Protein AF-0000000066314667 (afdb_homodimer)

Sequence (312 aa):
MKLSSGWEQSVYVLLILARLPENRTMSSIALANRLKVSPSYLKKIIKSLVDEGLLRSTPGKNGGFSLNKELHDISFYDVFLAIEGRGRIFQSQGLLQNFIGSESGKAKRCAITSALDEIENTLVRTLSNVSLAQVADETQYNYNLGYLDEWIDEMDMKLSSGWEQSVYVLLILARLPENRTMSSIALANRLKVSPSYLKKIIKSLVDEGLLRSTPGKNGGFSLNKELHDISFYDVFLAIEGRGRIFQSQGLLQNFIGSESGKAKRCAITSALDEIENTLVRTLSNVSLAQVADETQYNYNLGYLDEWIDEMD

Radius of gyration: 24.37 Å; Cα contacts (8 Å, |Δi|>4): 418; chains: 2; bounding box: 33×72×55 Å

Nearest PDB structures (foldseek):
  6hse-assembly1_A  TM=8.940E-01  e=2.391E-10  Streptomyces venezuelae ATCC 10712
  6y45-assembly2_D  TM=8.554E-01  e=8.462E-11  Streptomyces venezuelae ATCC 10712
  6y42-assembly1_A  TM=8.879E-01  e=7.579E-10  Streptomyces venezuelae ATCC 10712
  2y75-assembly1_E  TM=7.356E-01  e=8.551E-09  Bacillus subtilis
  3lwf-assembly1_A  TM=8.040E-01  e=2.292E-07  Listeria innocua

Foldseek 3Di:
DDDDPLLVLLLVVQLLQLLDPPPAFDALVLSCVVVVHDSVVSVVSVVLCVVLQQWDWDDDPRTHIHGRDHQQQAFSLSSCCSPVNDDFPQADPPCVCVVVVDPDPDPPCDPSRVVSVVVRVVVSVVRRPGTSVVVSVVCVVVDDCPVSSVSSVVVD/DDDDPLLVLLLVVQLLQLLDPPPAFDALVLSCVVVVHDSVVSVVSVVLCVVLQQWDWDDDPRTHIHGRDHQQQAFSLSSCCSPVHDDFPQADPPCVCVVVVDPDPDPPCDPSRVVSVVVRVVVSVVRRPGTSVVVSVVCVVVDDCPVSSVSSVVVD

InterPro domains:
  IPR000944 Transcription regulator Rrf2 [PF02082] (3-137)
  IPR000944 Transcription regulator Rrf2 [PS51197] (2-137)
  IPR000944 Transcription regulator Rrf2 [PTHR33221] (1-141)
  IPR000944 Transcription regulator Rrf2 [TIGR00738] (1-136)
  IPR030489 Transcription regulator Rrf2-type, conserved site [PS01332] (49-67)
  IPR036388 Winged helix-like DNA-binding domain superfamily [G3DSA:1.10.10.10] (1-147)
  IPR036390 Winged helix DNA-binding domain superfamily [SSF46785] (2-139)

Secondary structure (DSSP, 8-state):
----HHHHHHHHHHHHHTTSPTT--B-HHHHHHHHT--HHHHHHHHHHHHHTTSEEEE-STT-EEEESS-GGG-BHHHHHHHHH-SS-SS---S-HHHHH-S--SS----HHHHHHHHHHHHHHHHHHT-BHHHHHHHHHHHS--HHHHHHHHH--/----HHHHHHHHHHHHHTTSPTT--B-HHHHHHHHT--HHHHHHHHHHHHHTTSEEEE-STT-EEEESS-GGG-BHHHHHHHHH-SS-SS---S-HHHHH-S--SS----HHHHHHHHHHHHHHHHHHT-BHHHHHHHHHHHS--HHHHHHHHHT-

Solvent-accessible surface area (backbone atoms only — not comparable to full-atom values): 17082 Å² total; per-residue (Å²): 92,57,63,58,69,57,43,59,52,48,52,51,52,53,54,55,41,66,69,47,60,91,94,48,55,46,43,60,59,60,52,18,59,54,50,69,50,59,48,74,60,46,44,53,48,50,50,32,32,35,74,65,53,49,31,37,79,41,82,67,97,86,28,24,36,28,61,56,57,57,46,74,78,36,26,47,38,57,49,40,39,43,63,58,40,84,67,68,41,44,62,70,87,72,56,59,52,39,57,34,64,49,89,62,71,82,76,61,83,41,45,65,40,52,51,27,45,51,50,39,50,50,48,48,52,52,31,52,70,37,34,44,38,59,38,50,52,45,39,56,72,75,40,76,51,60,58,36,51,51,50,58,58,59,79,98,92,58,61,57,68,58,44,59,52,49,50,52,52,51,57,55,42,65,68,47,60,89,95,49,54,45,42,61,60,60,53,17,60,53,50,70,50,57,48,72,59,44,44,54,49,50,48,33,32,35,75,66,52,49,31,38,78,42,83,66,95,86,30,25,36,27,62,57,57,58,46,76,78,36,26,49,36,57,49,41,38,42,62,58,40,85,67,66,41,44,62,70,87,72,56,60,53,38,58,34,64,50,87,60,69,84,77,62,84,41,46,65,40,53,52,27,45,50,49,40,50,51,49,50,51,54,31,52,69,38,35,45,38,59,36,50,52,46,39,58,71,74,40,78,52,60,58,36,53,51,50,58,59,60,78,99

Structure (mmCIF, N/CA/C/O backbone):
data_AF-0000000066314667-model_v1
#
loop_
_entity.id
_entity.type
_entity.pdbx_description
1 polymer 'Putative HTH-type transcriptional regulator YffB'
#
loop_
_atom_site.group_PDB
_atom_site.id
_atom_site.type_symbol
_atom_site.label_atom_id
_atom_site.label_alt_id
_atom_site.label_comp_id
_atom_site.label_asym_id
_atom_site.label_entity_id
_atom_site.label_seq_id
_atom_site.pdbx_PDB_ins_code
_atom_site.Cartn_x
_atom_site.Cartn_y
_atom_site.Cartn_z
_atom_site.occupancy
_atom_site.B_iso_or_equiv
_atom_site.auth_seq_id
_atom_site.auth_comp_id
_atom_site.auth_asym_id
_atom_site.auth_atom_id
_atom_site.pdbx_PDB_model_num
ATOM 1 N N . MET A 1 1 ? -2.678 0.277 -6.59 1 78.38 1 MET A N 1
ATOM 2 C CA . MET A 1 1 ? -2.842 0.725 -5.211 1 78.38 1 MET A CA 1
ATOM 3 C C . MET A 1 1 ? -2.117 2.045 -4.977 1 78.38 1 MET A C 1
ATOM 5 O O . MET A 1 1 ? -1.038 2.271 -5.527 1 78.38 1 MET A O 1
ATOM 9 N N . LYS A 1 2 ? -2.805 3.111 -4.391 1 84.38 2 LYS A N 1
ATOM 10 C CA . LYS A 1 2 ? -2.164 4.391 -4.102 1 84.38 2 LYS A CA 1
ATOM 11 C C . LYS A 1 2 ? -2.58 4.91 -2.729 1 84.38 2 LYS A C 1
ATOM 13 O O . LYS A 1 2 ? -3.67 4.598 -2.244 1 84.38 2 LYS A O 1
ATOM 18 N N . LEU A 1 3 ? -1.651 5.621 -2.158 1 88.38 3 LEU A N 1
ATOM 19 C CA . LEU A 1 3 ? -1.973 6.324 -0.92 1 88.38 3 LEU A CA 1
ATOM 20 C C . LEU A 1 3 ? -3.084 7.344 -1.146 1 88.38 3 LEU A C 1
ATOM 22 O O . LEU A 1 3 ? -3.072 8.07 -2.143 1 88.38 3 LEU A O 1
ATOM 26 N N . SER A 1 4 ? -3.973 7.406 -0.232 1 88.44 4 SER A N 1
ATOM 27 C CA . SER A 1 4 ? -5.098 8.32 -0.387 1 88.44 4 SER A CA 1
ATOM 28 C C . SER A 1 4 ? -4.648 9.773 -0.264 1 88.44 4 SER A C 1
ATOM 30 O O . SER A 1 4 ? -3.639 10.062 0.378 1 88.44 4 SER A O 1
ATOM 32 N N . SER A 1 5 ? -5.418 10.633 -0.817 1 90.31 5 SER A N 1
ATOM 33 C CA . SER A 1 5 ? -5.137 12.055 -0.655 1 90.31 5 SER A CA 1
ATOM 34 C C . SER A 1 5 ? -5.312 12.492 0.795 1 90.31 5 SER A C 1
ATOM 36 O O . SER A 1 5 ? -4.684 13.453 1.241 1 90.31 5 SER A O 1
ATOM 38 N N . GLY A 1 6 ? -6.164 11.711 1.457 1 95.25 6 GLY A N 1
ATOM 39 C CA . GLY A 1 6 ? -6.434 12.023 2.852 1 95.25 6 GLY A CA 1
ATOM 40 C C . GLY A 1 6 ? -5.207 11.93 3.734 1 95.25 6 GLY A C 1
ATOM 41 O O . GLY A 1 6 ? -5.086 12.656 4.723 1 95.25 6 GLY A O 1
ATOM 42 N N . TRP A 1 7 ? -4.395 11.07 3.342 1 94.75 7 TRP A N 1
ATOM 43 C CA . TRP A 1 7 ? -3.193 10.891 4.148 1 94.75 7 TRP A CA 1
ATOM 44 C C . TRP A 1 7 ? -2.332 12.148 4.129 1 94.75 7 TRP A C 1
ATOM 46 O O . TRP A 1 7 ? -1.939 12.656 5.18 1 94.75 7 TRP A O 1
ATOM 56 N N . GLU A 1 8 ? -2.025 12.672 2.951 1 94.06 8 GLU A N 1
ATOM 57 C CA . GLU A 1 8 ? -1.198 13.875 2.846 1 94.06 8 GLU A CA 1
ATOM 58 C C . GLU A 1 8 ? -1.901 15.078 3.455 1 94.06 8 GLU A C 1
ATOM 60 O O . GLU A 1 8 ? -1.27 15.898 4.129 1 94.06 8 GLU A O 1
ATOM 65 N N . GLN A 1 9 ? -3.166 15.203 3.176 1 97 9 GLN A N 1
ATOM 66 C CA . GLN A 1 9 ? -3.939 16.281 3.795 1 97 9 GLN A CA 1
ATOM 67 C C . GLN A 1 9 ? -3.807 16.234 5.312 1 97 9 GLN A C 1
ATOM 69 O O . GLN A 1 9 ? -3.623 17.281 5.949 1 97 9 GLN A O 1
ATOM 74 N N . SER A 1 10 ? -3.9 15.078 5.836 1 98.12 10 SER A N 1
ATOM 75 C CA . SER A 1 10 ? -3.795 14.898 7.281 1 98.12 10 SER A CA 1
ATOM 76 C C . SER A 1 10 ? -2.447 15.391 7.801 1 98.12 10 SER A C 1
ATOM 78 O O . SER A 1 10 ? -2.375 16.031 8.852 1 98.12 10 SER A O 1
ATOM 80 N N . VAL A 1 11 ? -1.439 15.07 7.109 1 96.94 11 VAL A N 1
ATOM 81 C CA . VAL A 1 11 ? -0.102 15.477 7.527 1 96.94 11 VAL A CA 1
ATOM 82 C C . VAL A 1 11 ? -0.024 17 7.602 1 96.94 11 VAL A C 1
ATOM 84 O O . VAL A 1 11 ? 0.433 17.562 8.602 1 96.94 11 VAL A O 1
ATOM 87 N N . TYR A 1 12 ? -0.491 17.641 6.648 1 96.5 12 TYR A N 1
ATOM 88 C CA . TYR A 1 12 ? -0.406 19.094 6.629 1 96.5 12 TYR A CA 1
ATOM 89 C C . TYR A 1 12 ? -1.334 19.703 7.668 1 96.5 12 TYR A C 1
ATOM 91 O O . TYR A 1 12 ? -1.016 20.734 8.258 1 96.5 12 TYR A O 1
ATOM 99 N N . VAL A 1 13 ? -2.486 19.156 7.863 1 97.88 13 VAL A N 1
ATOM 100 C CA . VAL A 1 13 ? -3.375 19.609 8.93 1 97.88 13 VAL A CA 1
ATOM 101 C C . VAL A 1 13 ? -2.643 19.547 10.273 1 97.88 13 VAL A C 1
ATOM 103 O O . VAL A 1 13 ? -2.654 20.531 11.031 1 97.88 13 VAL A O 1
ATOM 106 N N . LEU A 1 14 ? -1.988 18.453 10.523 1 98.31 14 LEU A N 1
ATOM 107 C CA . LEU A 1 14 ? -1.272 18.281 11.781 1 98.31 14 LEU A CA 1
ATOM 108 C C . LEU A 1 14 ? -0.129 19.281 11.906 1 98.31 14 LEU A C 1
ATOM 110 O O . LEU A 1 14 ? 0.109 19.828 12.984 1 98.31 14 LEU A O 1
ATOM 114 N N . LEU A 1 15 ? 0.544 19.516 10.828 1 96.81 15 LEU A N 1
ATOM 115 C CA . LEU A 1 15 ? 1.652 20.469 10.844 1 96.81 15 LEU A CA 1
ATOM 116 C C . LEU A 1 15 ? 1.153 21.875 11.102 1 96.81 15 LEU A C 1
ATOM 118 O O . LEU A 1 15 ? 1.795 22.641 11.82 1 96.81 15 LEU A O 1
ATOM 122 N N . ILE A 1 16 ? 0.048 22.25 10.492 1 96.75 16 ILE A N 1
ATOM 123 C CA . ILE A 1 16 ? -0.533 23.562 10.711 1 96.75 16 ILE A CA 1
ATOM 124 C C . ILE A 1 16 ? -0.935 23.719 12.18 1 96.75 16 ILE A C 1
ATOM 126 O O . ILE A 1 16 ? -0.578 24.703 12.828 1 96.75 16 ILE A O 1
ATOM 130 N N . LEU A 1 17 ? -1.612 22.781 12.688 1 97.38 17 LEU A N 1
ATOM 131 C CA . LEU A 1 17 ? -2.141 22.859 14.039 1 97.38 17 LEU A CA 1
ATOM 132 C C . LEU A 1 17 ? -1.01 22.875 15.062 1 97.38 17 LEU A C 1
ATOM 134 O O . LEU A 1 17 ? -1.163 23.422 16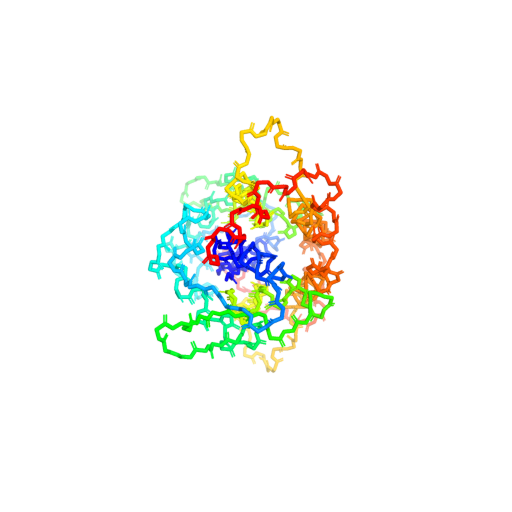.156 1 97.38 17 LEU A O 1
ATOM 138 N N . ALA A 1 18 ? 0.081 22.25 14.734 1 96.62 18 ALA A N 1
ATOM 139 C CA . ALA A 1 18 ? 1.236 22.234 15.625 1 96.62 18 ALA A CA 1
ATOM 140 C C . ALA A 1 18 ? 1.802 23.641 15.812 1 96.62 18 ALA A C 1
ATOM 142 O O . ALA A 1 18 ? 2.551 23.891 16.75 1 96.62 18 ALA A O 1
ATOM 143 N N . ARG A 1 19 ? 1.507 24.531 14.938 1 94.81 19 ARG A N 1
ATOM 144 C CA . ARG A 1 19 ? 2.055 25.891 14.977 1 94.81 19 ARG A CA 1
ATOM 145 C C . ARG A 1 19 ? 1.15 26.812 15.773 1 94.81 19 ARG A C 1
ATOM 147 O O . ARG A 1 19 ? 1.505 27.969 16.016 1 94.81 19 ARG A O 1
ATOM 154 N N . LEU A 1 20 ? 0.03 26.328 16.141 1 93.88 20 LEU A N 1
ATOM 155 C CA . LEU A 1 20 ? -0.899 27.125 16.922 1 93.88 20 LEU A CA 1
ATOM 156 C C . LEU A 1 20 ? -0.381 27.328 18.344 1 93.88 20 LEU A C 1
ATOM 158 O O . LEU A 1 20 ? 0.201 26.422 18.938 1 93.88 20 LEU A O 1
ATOM 162 N N . PRO A 1 21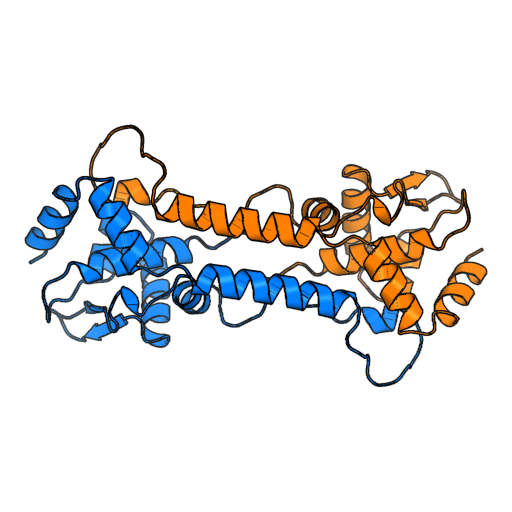 ? -0.634 28.547 18.844 1 88.44 21 PRO A N 1
ATOM 163 C CA . PRO A 1 21 ? -0.387 28.703 20.281 1 88.44 21 PRO A CA 1
ATOM 164 C C . PRO A 1 21 ? -1.206 27.75 21.141 1 88.44 21 PRO A C 1
ATOM 166 O O . PRO A 1 21 ? -2.215 27.203 20.672 1 88.44 21 PRO A O 1
ATOM 169 N N . GLU A 1 22 ? -0.704 27.594 22.359 1 85 22 GLU A N 1
ATOM 170 C CA . GLU A 1 22 ? -1.395 26.688 23.281 1 85 22 GLU A CA 1
ATOM 171 C C . GLU A 1 22 ? -2.855 27.109 23.453 1 85 22 GLU A C 1
ATOM 173 O O . GLU A 1 22 ? -3.172 28.297 23.5 1 85 22 GLU A O 1
ATOM 178 N N . ASN A 1 23 ? -3.883 26.297 23.438 1 83.88 23 ASN A N 1
ATOM 179 C CA . ASN A 1 23 ? -5.301 26.484 23.719 1 83.88 23 ASN A CA 1
ATOM 180 C C . ASN A 1 23 ? -6.039 27.078 22.531 1 83.88 23 ASN A C 1
ATOM 182 O O . ASN A 1 23 ? -7.176 27.531 22.656 1 83.88 23 ASN A O 1
ATOM 186 N N . ARG A 1 24 ? -5.316 27.297 21.438 1 91.69 24 ARG A N 1
ATOM 187 C CA . ARG A 1 24 ? -5.992 27.766 20.234 1 91.69 24 ARG A CA 1
ATOM 188 C C . ARG A 1 24 ? -6.418 26.578 19.359 1 91.69 24 ARG A C 1
ATOM 190 O O . ARG A 1 24 ? -5.777 25.531 19.375 1 91.69 24 ARG A O 1
ATOM 197 N N . THR A 1 25 ? -7.52 26.828 18.75 1 95.81 25 THR A N 1
ATOM 198 C CA . THR A 1 25 ? -8.07 25.812 17.844 1 95.81 25 THR A CA 1
ATOM 199 C C . THR A 1 25 ? -8.32 26.406 16.469 1 95.81 25 THR A C 1
ATOM 201 O O . THR A 1 25 ? -8.258 27.625 16.281 1 95.81 25 THR A O 1
ATOM 204 N N . MET A 1 26 ? -8.484 25.562 15.508 1 96.19 26 MET A N 1
ATOM 205 C CA . MET A 1 26 ? -8.828 25.969 14.148 1 96.19 26 MET A CA 1
ATOM 206 C C . MET A 1 26 ? -9.984 25.125 13.609 1 96.19 26 MET A C 1
ATOM 208 O O . MET A 1 26 ? -10.047 23.922 13.852 1 96.19 26 MET A O 1
ATOM 212 N N . SER A 1 27 ? -10.82 25.812 12.867 1 95.81 27 SER A N 1
ATOM 213 C CA . SER A 1 27 ? -11.961 25.094 12.289 1 95.81 27 SER A CA 1
ATOM 214 C C . SER A 1 27 ? -11.539 24.266 11.086 1 95.81 27 SER A C 1
ATOM 216 O O . SER A 1 27 ? -10.547 24.594 10.414 1 95.81 27 SER A O 1
ATOM 218 N N . SER A 1 28 ? -12.359 23.188 10.805 1 96.19 28 SER A N 1
ATOM 219 C CA . SER A 1 28 ? -12.086 22.359 9.633 1 96.19 28 SER A CA 1
ATOM 220 C C . SER A 1 28 ? -12.25 23.172 8.344 1 96.19 28 SER A C 1
ATOM 222 O O . SER A 1 28 ? -11.547 22.922 7.359 1 96.19 28 SER A O 1
ATOM 224 N N . ILE A 1 29 ? -13.109 24.156 8.352 1 95.88 29 ILE A N 1
ATOM 225 C CA . ILE A 1 29 ? -13.359 24.984 7.176 1 95.88 29 ILE A CA 1
ATOM 226 C C . ILE A 1 29 ? -12.133 25.844 6.871 1 95.88 29 ILE A C 1
ATOM 228 O O . ILE A 1 29 ? -11.727 25.969 5.711 1 95.88 29 ILE A O 1
ATOM 232 N N . ALA A 1 30 ? -11.547 26.5 7.895 1 96.12 30 ALA A N 1
ATOM 233 C CA . ALA A 1 30 ? -10.336 27.297 7.699 1 96.12 30 ALA A CA 1
ATOM 234 C C . ALA A 1 30 ? -9.211 26.438 7.125 1 96.12 30 ALA A C 1
ATOM 236 O O . ALA A 1 30 ? -8.508 26.875 6.207 1 96.12 30 ALA A O 1
ATOM 237 N N . LEU A 1 31 ? -9.031 25.266 7.652 1 97.31 31 LEU A N 1
ATOM 238 C CA . LEU A 1 31 ? -7.988 24.344 7.195 1 97.31 31 LEU A CA 1
ATOM 239 C C . LEU A 1 31 ? -8.227 23.938 5.75 1 97.31 31 LEU A C 1
ATOM 241 O O . LEU A 1 31 ? -7.289 23.906 4.945 1 97.31 31 LEU A O 1
ATOM 245 N N . ALA A 1 32 ? -9.484 23.609 5.41 1 97.5 32 ALA A N 1
ATOM 246 C CA . ALA A 1 32 ? -9.82 23.203 4.047 1 97.5 32 ALA A CA 1
ATOM 247 C C . ALA A 1 32 ? -9.539 24.344 3.061 1 97.5 32 ALA A C 1
ATOM 249 O O . ALA A 1 32 ? -9.016 24.094 1.968 1 97.5 32 ALA A O 1
ATOM 250 N N . ASN A 1 33 ? -9.875 25.516 3.471 1 96.06 33 ASN A N 1
ATOM 251 C CA . ASN A 1 33 ? -9.633 26.688 2.625 1 96.06 33 ASN A CA 1
ATOM 252 C C . ASN A 1 33 ? -8.141 26.922 2.4 1 96.06 33 ASN A C 1
ATOM 254 O O . ASN A 1 33 ? -7.715 27.203 1.279 1 96.06 33 ASN A O 1
ATOM 258 N N . ARG A 1 34 ? -7.375 26.828 3.459 1 94.38 34 ARG A N 1
ATOM 259 C CA . ARG A 1 34 ? -5.934 27.016 3.369 1 94.38 34 ARG A CA 1
ATOM 260 C C . ARG A 1 34 ? -5.305 26 2.42 1 94.38 34 ARG A C 1
ATOM 262 O O . ARG A 1 34 ? -4.457 26.344 1.596 1 94.38 34 ARG A O 1
ATOM 269 N N . LEU A 1 35 ? -5.711 24.766 2.502 1 95.69 35 LEU A N 1
ATOM 270 C CA . LEU A 1 35 ? -5.102 23.672 1.741 1 95.69 35 LEU A CA 1
ATOM 271 C C . LEU A 1 35 ? -5.781 23.516 0.387 1 95.69 35 LEU A C 1
ATOM 273 O O . LEU A 1 35 ? -5.344 22.719 -0.443 1 95.69 35 LEU A O 1
ATOM 277 N N . LYS A 1 36 ? -6.852 24.266 0.158 1 96.12 36 LYS A N 1
ATOM 278 C CA . LYS A 1 36 ? -7.602 24.234 -1.094 1 96.12 36 LYS A CA 1
ATOM 279 C C . LYS A 1 36 ? -8.078 22.812 -1.399 1 96.12 36 LYS A C 1
ATOM 281 O O . LYS A 1 36 ? -7.859 22.297 -2.502 1 96.12 36 LYS A O 1
ATOM 286 N N . VAL A 1 37 ? -8.656 22.219 -0.414 1 97 37 VAL A N 1
ATOM 287 C CA . VAL A 1 37 ? -9.203 20.875 -0.558 1 97 37 VAL A CA 1
ATOM 288 C C . VAL A 1 37 ? -10.695 20.875 -0.227 1 97 37 VAL A C 1
ATOM 290 O O . VAL A 1 37 ? -11.234 21.891 0.219 1 97 37 VAL A O 1
ATOM 293 N N . SER A 1 38 ? -11.398 19.812 -0.449 1 97.69 38 SER A N 1
ATOM 294 C CA . SER A 1 38 ? -12.836 19.703 -0.201 1 97.69 38 SER A CA 1
ATOM 295 C C . SER A 1 38 ? -13.148 19.781 1.29 1 97.69 38 SER A C 1
ATOM 297 O O . SER A 1 38 ? -12.664 18.969 2.078 1 97.69 38 SER A O 1
ATOM 299 N N . PRO A 1 39 ? -13.992 20.766 1.675 1 97.94 39 PRO A N 1
ATOM 300 C CA . PRO A 1 39 ? -14.336 20.891 3.094 1 97.94 39 PRO A CA 1
ATOM 301 C C . PRO A 1 39 ? -15.023 19.625 3.637 1 97.94 39 PRO A C 1
ATOM 303 O O . PRO A 1 39 ? -14.734 19.203 4.758 1 97.94 39 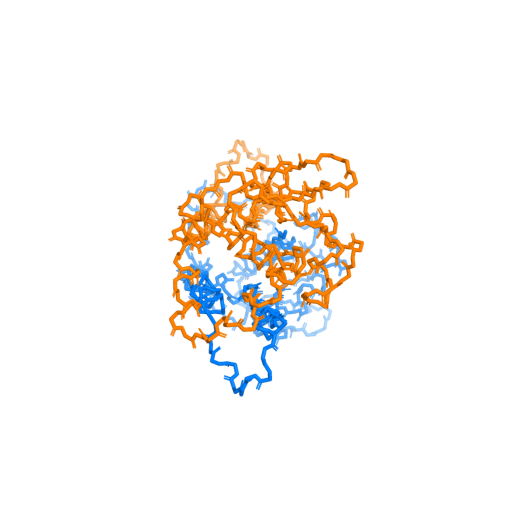PRO A O 1
ATOM 306 N N . SER A 1 40 ? -15.898 19.047 2.859 1 98.12 40 SER A N 1
ATOM 307 C CA . SER A 1 40 ? -16.609 17.844 3.301 1 98.12 40 SER A CA 1
ATOM 308 C C . SER A 1 40 ? -15.656 16.672 3.49 1 98.12 40 SER A C 1
ATOM 310 O O . SER A 1 40 ? -15.781 15.914 4.453 1 98.12 40 SER A O 1
ATOM 312 N N . TYR A 1 41 ? -14.703 16.531 2.627 1 97.44 41 TYR A N 1
ATOM 313 C CA . TYR A 1 41 ? -13.75 15.43 2.744 1 97.44 41 TYR A CA 1
ATOM 314 C C . TYR A 1 41 ? -12.789 15.664 3.91 1 97.44 41 TYR A C 1
ATOM 316 O O . TYR A 1 41 ? -12.469 14.734 4.652 1 97.44 41 TYR A O 1
ATOM 324 N N . LEU A 1 42 ? -12.352 16.906 4.07 1 98.06 42 LEU A N 1
ATOM 325 C CA . LEU A 1 42 ? -11.422 17.188 5.156 1 98.06 42 LEU A CA 1
ATOM 326 C C . LEU A 1 42 ? -12.086 16.969 6.512 1 98.06 42 LEU A C 1
ATOM 328 O O . LEU A 1 42 ? -11.438 16.547 7.465 1 98.06 42 LEU A O 1
ATOM 332 N N . LYS A 1 43 ? -13.32 17.297 6.539 1 97.56 43 LYS A N 1
ATOM 333 C CA . LYS A 1 43 ? -14.047 17.047 7.785 1 97.56 43 LYS A CA 1
ATOM 334 C C . LYS A 1 43 ? -14 15.578 8.172 1 97.56 43 LYS A C 1
ATOM 336 O O . LYS A 1 43 ? -13.852 15.242 9.344 1 97.56 43 LYS A O 1
ATOM 341 N N . LYS A 1 44 ? -14.148 14.719 7.246 1 97.81 44 LYS A N 1
ATOM 342 C CA . LYS A 1 44 ? -14.055 13.281 7.492 1 97.81 44 LYS A CA 1
ATOM 343 C C . LYS A 1 44 ? -12.656 12.898 7.961 1 97.81 44 LYS A C 1
ATOM 345 O O . LYS A 1 44 ? -12.5 12.07 8.859 1 97.81 44 LYS A O 1
ATOM 350 N N . ILE A 1 45 ? -11.703 13.453 7.312 1 98.12 45 ILE A N 1
ATOM 351 C CA . ILE A 1 45 ? -10.312 13.211 7.668 1 98.12 45 ILE A CA 1
ATOM 352 C C . ILE A 1 45 ? -10.07 13.641 9.117 1 98.12 45 ILE A C 1
ATOM 354 O O . ILE A 1 45 ? -9.477 12.891 9.898 1 98.12 45 ILE A O 1
ATOM 358 N N . ILE A 1 46 ? -10.531 14.836 9.422 1 98.31 46 ILE A N 1
ATOM 359 C CA . ILE A 1 46 ? -10.344 15.383 10.758 1 98.31 46 ILE A CA 1
ATOM 360 C C . ILE A 1 46 ? -11.039 14.492 11.789 1 98.31 46 ILE A C 1
ATOM 362 O O . ILE A 1 46 ? -10.484 14.219 12.859 1 98.31 46 ILE A O 1
ATOM 366 N N . LYS A 1 47 ? -12.211 14.07 11.484 1 98.06 47 LYS A N 1
ATOM 367 C CA . LYS A 1 47 ? -12.914 13.164 12.383 1 98.06 47 LYS A CA 1
ATOM 368 C C . LYS A 1 47 ? -12.086 11.914 12.656 1 98.06 47 LYS A C 1
ATOM 370 O O . LYS A 1 47 ? -11.992 11.461 13.805 1 98.06 47 LYS A O 1
ATOM 375 N N . SER A 1 48 ? -11.547 11.344 11.617 1 98.19 48 SER A N 1
ATOM 376 C CA . SER A 1 48 ? -10.711 10.164 11.773 1 98.19 48 SER A CA 1
ATOM 377 C C . SER A 1 48 ? -9.508 10.445 12.672 1 98.19 48 SER A C 1
ATOM 379 O O . SER A 1 48 ? -9.133 9.602 13.484 1 98.19 48 SER A O 1
ATOM 381 N N . LEU A 1 49 ? -8.906 11.594 12.5 1 98.56 49 LEU A N 1
ATOM 382 C CA . LEU A 1 49 ? -7.75 11.977 13.305 1 98.56 49 LEU A CA 1
ATOM 383 C C . LEU A 1 49 ? -8.141 12.141 14.766 1 98.56 49 LEU A C 1
ATOM 385 O O . LEU A 1 49 ? -7.355 11.805 15.664 1 98.56 49 LEU A O 1
ATOM 389 N N . VAL A 1 50 ? -9.336 12.664 14.992 1 98.38 50 VAL A N 1
ATOM 390 C CA . VAL A 1 50 ? -9.844 12.797 16.359 1 98.38 50 VAL A CA 1
ATOM 391 C C . VAL A 1 50 ? -10.094 11.406 16.953 1 98.38 50 VAL A C 1
ATOM 393 O O . VAL A 1 50 ? -9.68 11.125 18.078 1 98.38 50 VAL A O 1
ATOM 396 N N . ASP A 1 51 ? -10.742 10.609 16.188 1 97.94 51 ASP A N 1
ATOM 397 C CA . ASP A 1 51 ? -11.07 9.258 16.656 1 97.94 51 ASP A CA 1
ATOM 398 C C . ASP A 1 51 ? -9.812 8.484 17.031 1 97.94 51 ASP A C 1
ATOM 400 O O . ASP A 1 51 ? -9.828 7.66 17.938 1 97.94 51 ASP A O 1
ATOM 404 N N . GLU A 1 52 ? -8.719 8.719 16.344 1 97.56 52 GLU A N 1
ATOM 405 C CA . GLU A 1 52 ? -7.469 8 16.578 1 97.56 52 GLU A CA 1
ATOM 406 C C . GLU A 1 52 ? -6.594 8.719 17.594 1 97.56 52 GLU A C 1
ATOM 408 O O . GLU A 1 52 ? -5.457 8.312 17.844 1 97.56 52 GLU A O 1
ATOM 413 N N . GLY A 1 53 ? -7.086 9.781 18.094 1 97.88 53 GLY A N 1
ATOM 414 C CA . GLY A 1 53 ? -6.457 10.453 19.219 1 97.88 53 GLY A CA 1
ATOM 415 C C . GLY A 1 53 ? -5.328 11.375 18.797 1 97.88 53 GLY A C 1
ATOM 416 O O . GLY A 1 53 ? -4.488 11.75 19.625 1 97.88 53 GLY A O 1
ATOM 417 N N . LEU A 1 54 ? -5.234 11.75 17.578 1 98.31 54 LEU A N 1
ATOM 418 C CA . LEU A 1 54 ? -4.184 12.648 17.109 1 98.31 54 LEU A CA 1
ATOM 419 C C . LEU A 1 54 ? -4.605 14.102 17.281 1 98.31 54 LEU A C 1
ATOM 421 O O . LEU A 1 54 ? -3.764 14.977 17.5 1 98.31 54 LEU A O 1
ATOM 425 N N . LEU A 1 55 ? -5.906 14.367 17.203 1 98.25 55 LEU A N 1
ATOM 426 C CA . LEU A 1 55 ? -6.469 15.703 17.391 1 98.25 55 LEU A CA 1
ATOM 427 C C . LEU A 1 55 ? -7.465 15.719 18.547 1 98.25 55 LEU A C 1
ATOM 429 O O . LEU A 1 55 ? -8.023 14.68 18.906 1 98.25 55 LEU A O 1
ATOM 433 N N . ARG A 1 56 ? -7.641 16.891 19.078 1 96.88 56 ARG A N 1
ATOM 434 C CA . ARG A 1 56 ? -8.695 17.172 20.047 1 96.88 56 ARG A CA 1
ATOM 435 C C . ARG A 1 56 ? -9.758 18.094 19.453 1 96.88 56 ARG A C 1
ATOM 437 O O . ARG A 1 56 ? -9.438 19.047 18.75 1 96.88 56 ARG A O 1
ATOM 444 N N . SER A 1 57 ? -10.969 17.719 19.766 1 96.44 57 SER A N 1
ATOM 445 C CA . SER A 1 57 ? -12.086 18.562 19.328 1 96.44 57 SER A CA 1
ATOM 446 C C . SER A 1 57 ? -12.625 19.406 20.469 1 96.44 57 SER A C 1
ATOM 448 O O . SER A 1 57 ? -12.844 18.891 21.578 1 96.44 57 SER A O 1
ATOM 450 N N . THR A 1 58 ? -12.742 20.625 20.281 1 94.25 58 THR A N 1
ATOM 451 C CA . THR A 1 58 ? -13.359 21.562 21.219 1 94.25 58 THR A CA 1
ATOM 452 C C . THR A 1 58 ? -14.672 22.094 20.656 1 94.25 58 THR A C 1
ATOM 454 O O . THR A 1 58 ? -14.672 22.812 19.641 1 94.25 58 THR A O 1
ATOM 457 N N . PRO A 1 59 ? -15.773 21.719 21.297 1 90.75 59 PRO A N 1
ATOM 458 C CA . PRO A 1 59 ? -17.078 22.172 20.797 1 90.75 59 PRO A CA 1
ATOM 459 C C . PRO A 1 59 ? -17.328 23.656 21.031 1 90.75 59 PRO A C 1
ATOM 461 O O . PRO A 1 59 ? -16.656 24.281 21.859 1 90.75 59 PRO A O 1
ATOM 464 N N . GLY A 1 60 ? -18.281 24.281 20.312 1 86.06 60 GLY A N 1
ATOM 465 C CA . GLY A 1 60 ? -18.734 25.641 20.516 1 86.06 60 GLY A CA 1
ATOM 466 C C . GLY A 1 60 ? -18.391 26.578 19.375 1 86.06 60 GLY A C 1
ATOM 467 O O . GLY A 1 60 ? -17.625 26.203 18.469 1 86.06 60 GLY A O 1
ATOM 468 N N . LYS A 1 61 ? -18.844 27.797 19.344 1 83.06 61 LYS A N 1
ATOM 469 C CA . LYS A 1 61 ? -18.656 28.797 18.297 1 83.06 61 LYS A CA 1
ATOM 470 C C . LYS A 1 61 ? -17.188 29.125 18.109 1 83.06 61 LYS A C 1
ATOM 472 O O . LYS A 1 61 ? -16.734 29.375 16.984 1 83.06 61 LYS A O 1
ATOM 477 N N . ASN A 1 62 ? -16.422 29.125 19.234 1 81.69 62 ASN A N 1
ATOM 478 C CA . ASN A 1 62 ? -15 29.391 19.156 1 81.69 62 ASN A CA 1
ATOM 479 C C . ASN A 1 62 ? -14.18 28.109 19.234 1 81.69 62 ASN A C 1
ATOM 481 O O . ASN A 1 62 ? -12.984 28.141 19.516 1 81.69 62 ASN A O 1
ATOM 485 N N . GLY A 1 63 ? -15.016 27.062 18.953 1 91.94 63 GLY A N 1
ATOM 486 C CA . GLY A 1 63 ? -14.344 25.781 19.016 1 91.94 63 GLY A CA 1
ATOM 487 C C . GLY A 1 63 ? -13.625 25.406 17.734 1 91.94 63 GLY A C 1
ATOM 488 O O . GLY A 1 63 ? -13.414 26.25 16.875 1 91.94 63 GLY A O 1
ATOM 489 N N . GLY A 1 64 ? -13.008 24.156 17.703 1 96.25 64 GLY A N 1
ATOM 490 C CA . GLY A 1 64 ? -12.211 23.641 16.594 1 96.25 64 GLY A CA 1
ATOM 491 C C . GLY A 1 64 ? -11.297 22.5 17.016 1 96.25 64 GLY A C 1
ATOM 492 O O . GLY A 1 64 ? -11.664 21.656 17.844 1 96.25 64 GLY A O 1
ATOM 493 N N . PHE A 1 65 ? -10.25 22.469 16.328 1 97.44 65 PHE A N 1
ATOM 494 C CA . PHE A 1 65 ? -9.375 21.328 16.516 1 97.44 65 PHE A CA 1
ATOM 495 C C . PHE A 1 65 ? -7.961 21.766 16.859 1 97.44 65 PHE A C 1
ATOM 497 O O . PHE A 1 65 ? -7.5 22.812 16.406 1 97.44 65 PHE A O 1
ATOM 504 N N . SER A 1 66 ? -7.375 21.062 17.688 1 97.25 66 SER A N 1
ATOM 505 C CA . SER A 1 66 ? -5.977 21.234 18.078 1 97.25 66 SER A CA 1
ATOM 506 C C . SER A 1 66 ? -5.262 19.891 18.188 1 97.25 66 SER A C 1
ATOM 508 O O . SER A 1 66 ? -5.902 18.844 18.172 1 97.25 66 SER A O 1
ATOM 510 N N . LEU A 1 67 ? -3.945 19.938 18.281 1 97.44 67 LEU A N 1
ATOM 511 C CA . LEU A 1 67 ? -3.186 18.703 18.453 1 97.44 67 LEU A CA 1
ATOM 512 C C . LEU A 1 67 ? -3.471 18.062 19.797 1 97.44 67 LEU A C 1
ATOM 514 O O . LEU A 1 67 ? -3.613 18.75 20.812 1 97.44 67 LEU A O 1
ATOM 518 N N . ASN A 1 68 ? -3.52 16.766 19.797 1 96.69 68 ASN A N 1
ATOM 519 C CA . ASN A 1 68 ? -3.672 16.016 21.031 1 96.69 68 ASN A CA 1
ATOM 520 C C . ASN A 1 68 ? -2.354 15.383 21.484 1 96.69 68 ASN A C 1
ATOM 522 O O . ASN A 1 68 ? -2.268 14.812 22.562 1 96.69 68 ASN A O 1
ATOM 526 N N . LYS A 1 69 ? -1.347 15.312 20.625 1 95.5 69 LYS A N 1
ATOM 527 C CA . LYS A 1 69 ? 0 14.789 20.844 1 95.5 69 LYS A CA 1
ATOM 528 C C . LYS A 1 69 ? 1.051 15.703 20.219 1 95.5 69 LYS A C 1
ATOM 530 O O . LYS A 1 69 ? 0.779 16.391 19.234 1 95.5 69 LYS A O 1
ATOM 535 N N . GLU A 1 70 ? 2.219 15.664 20.812 1 96.06 70 GLU A N 1
ATOM 536 C CA . GLU A 1 70 ? 3.309 16.391 20.172 1 96.06 70 GLU A CA 1
ATOM 537 C C . GLU A 1 70 ? 3.727 15.742 18.859 1 96.06 70 GLU A C 1
ATOM 539 O O . GLU A 1 70 ? 3.611 14.523 18.703 1 96.06 70 GLU A O 1
ATOM 544 N N . LEU A 1 71 ? 4.273 16.547 17.922 1 97.56 71 LEU A N 1
ATOM 545 C CA . LEU A 1 71 ? 4.633 16.047 16.609 1 97.56 71 LEU A CA 1
ATOM 546 C C . LEU A 1 71 ? 5.652 14.922 16.703 1 97.56 71 LEU A C 1
ATOM 548 O O . LEU A 1 71 ? 5.645 14 15.883 1 97.56 71 LEU A O 1
ATOM 552 N N . HIS A 1 72 ? 6.543 14.953 17.75 1 97.06 72 HIS A N 1
ATOM 553 C CA . HIS A 1 72 ? 7.57 13.93 17.922 1 97.06 72 HIS A CA 1
ATOM 554 C C . HIS A 1 72 ? 6.957 12.578 18.25 1 97.06 72 HIS A C 1
ATOM 556 O O . HIS A 1 72 ? 7.586 11.539 18.047 1 97.06 72 HIS A O 1
ATOM 562 N N . ASP A 1 73 ? 5.742 12.617 18.75 1 97.5 73 ASP A N 1
ATOM 563 C CA . ASP A 1 73 ? 5.059 11.391 19.172 1 97.5 73 ASP A CA 1
ATOM 564 C C . ASP A 1 73 ? 4.117 10.898 18.062 1 97.5 73 ASP A C 1
ATOM 566 O O . ASP A 1 73 ? 3.369 9.938 18.266 1 97.5 73 ASP A O 1
ATOM 570 N N . ILE A 1 74 ? 4.035 11.539 16.953 1 98.25 74 ILE A N 1
ATOM 571 C CA . ILE A 1 74 ? 3.189 11.141 15.836 1 98.25 74 ILE A CA 1
ATOM 572 C C . ILE A 1 74 ? 4.062 10.703 14.664 1 98.25 74 ILE A C 1
ATOM 574 O O . ILE A 1 74 ? 4.82 11.508 14.109 1 98.25 74 ILE A O 1
ATOM 578 N N . SER A 1 75 ? 3.971 9.469 14.258 1 97.44 75 SER A N 1
ATOM 579 C CA . SER A 1 75 ? 4.711 8.938 13.117 1 97.44 75 SER A CA 1
ATOM 580 C C . SER A 1 75 ? 3.85 8.914 11.859 1 97.44 75 SER A C 1
ATOM 582 O O . SER A 1 75 ? 2.631 9.094 11.938 1 97.44 75 SER A O 1
ATOM 584 N N . PHE A 1 76 ? 4.512 8.688 10.719 1 96.12 76 PHE A N 1
ATOM 585 C CA . PHE A 1 76 ? 3.775 8.477 9.477 1 96.12 76 PHE A CA 1
ATOM 586 C C . PHE A 1 76 ? 2.822 7.297 9.609 1 96.12 76 PHE A C 1
ATOM 588 O O . PHE A 1 76 ? 1.735 7.301 9.023 1 96.12 76 PHE A O 1
ATOM 595 N N . TYR A 1 77 ? 3.258 6.348 10.406 1 96.12 77 TYR A N 1
ATOM 596 C CA . TYR A 1 77 ? 2.422 5.168 10.57 1 96.12 77 TYR A CA 1
ATOM 597 C C . TYR A 1 77 ? 1.146 5.504 11.336 1 96.12 77 TYR A C 1
ATOM 599 O O . TYR A 1 77 ? 0.075 4.973 11.031 1 96.12 77 TYR A O 1
ATOM 607 N N . ASP A 1 78 ? 1.27 6.355 12.352 1 97.5 78 ASP A N 1
ATOM 608 C CA . ASP A 1 78 ? 0.084 6.793 13.078 1 97.5 78 ASP A CA 1
ATOM 609 C C . ASP A 1 78 ? -0.932 7.441 12.141 1 97.5 78 ASP A C 1
ATOM 611 O O . ASP A 1 78 ? -2.133 7.184 12.25 1 97.5 78 ASP A O 1
ATOM 615 N N . VAL A 1 79 ? -0.425 8.273 11.258 1 97.44 79 VAL A N 1
ATOM 616 C CA . VAL A 1 79 ? -1.299 8.938 10.297 1 97.44 79 VAL A CA 1
ATOM 617 C C . VAL A 1 79 ? -1.872 7.918 9.32 1 97.44 79 VAL A C 1
ATOM 619 O O . VAL A 1 79 ? -3.051 7.984 8.969 1 97.44 79 VAL A O 1
ATOM 622 N N . PHE A 1 80 ? -1.019 7.02 8.922 1 95.06 80 PHE A N 1
ATOM 623 C CA . PHE A 1 80 ? -1.455 5.957 8.016 1 95.06 80 PHE A CA 1
ATOM 624 C C . PHE A 1 80 ? -2.621 5.18 8.625 1 95.06 80 PHE A C 1
ATOM 626 O O . PHE A 1 80 ? -3.637 4.961 7.957 1 95.06 80 PHE A O 1
ATOM 633 N N . LEU A 1 81 ? -2.521 4.812 9.867 1 95.75 81 LEU A N 1
ATOM 634 C CA . LEU A 1 81 ? -3.564 4.059 10.547 1 95.75 81 LEU A CA 1
ATOM 635 C C . LEU A 1 81 ? -4.859 4.859 10.625 1 95.75 81 LEU A C 1
ATOM 637 O O . LEU A 1 81 ? -5.945 4.309 10.438 1 95.75 81 LEU A O 1
ATOM 641 N N . ALA A 1 82 ? -4.699 6.102 10.836 1 97 82 ALA A N 1
ATOM 642 C CA . ALA A 1 82 ? -5.867 6.961 11.008 1 97 82 ALA A CA 1
ATOM 643 C C . ALA A 1 82 ? -6.637 7.109 9.695 1 97 82 ALA A C 1
ATOM 645 O O . ALA A 1 82 ? -7.863 7.227 9.695 1 97 82 ALA A O 1
ATOM 646 N N . ILE A 1 83 ? -5.961 7.074 8.602 1 96.25 83 ILE A N 1
ATOM 647 C CA . ILE A 1 83 ? -6.586 7.449 7.34 1 96.25 83 ILE A CA 1
ATOM 648 C C . ILE A 1 83 ? -6.848 6.199 6.5 1 96.25 83 ILE A C 1
ATOM 650 O O . ILE A 1 83 ? -7.902 6.074 5.875 1 96.25 83 ILE A O 1
ATOM 654 N N . GLU A 1 84 ? -5.793 5.309 6.406 1 91.81 84 GLU A N 1
ATOM 655 C CA . GLU A 1 84 ? -5.895 4.129 5.551 1 91.81 84 GLU A CA 1
ATOM 656 C C . GLU A 1 84 ? -6.52 2.955 6.297 1 91.81 84 GLU A C 1
ATOM 658 O O . GLU A 1 84 ? -7.016 2.012 5.68 1 91.81 84 GLU A O 1
ATOM 663 N N . GLY A 1 85 ? -6.484 3.004 7.629 1 91.56 85 GLY A N 1
ATOM 664 C CA . GLY A 1 85 ? -7.059 1.935 8.43 1 91.56 85 GLY A CA 1
ATOM 665 C C . GLY A 1 85 ? -6.02 0.966 8.961 1 91.56 85 GLY A C 1
ATOM 666 O O . GLY A 1 85 ? -4.84 1.067 8.633 1 91.56 85 GLY A O 1
ATOM 667 N N . ARG A 1 86 ? -6.457 0.054 9.852 1 89.38 86 ARG A N 1
ATOM 668 C CA . ARG A 1 86 ? -5.566 -0.842 10.586 1 89.38 86 ARG A CA 1
ATOM 669 C C . ARG A 1 86 ? -5.367 -2.152 9.836 1 89.38 86 ARG A C 1
ATOM 671 O O . ARG A 1 86 ? -4.574 -3 10.25 1 89.38 86 ARG A O 1
ATOM 678 N N . GLY A 1 87 ? -5.938 -2.256 8.797 1 87.25 87 GLY A N 1
ATOM 679 C CA . GLY A 1 87 ? -5.781 -3.482 8.031 1 87.25 87 GLY A CA 1
ATOM 680 C C . GLY A 1 87 ? -4.434 -3.586 7.344 1 87.25 87 GLY A C 1
ATOM 681 O O . GLY A 1 87 ? -3.762 -2.576 7.125 1 87.25 87 GLY A O 1
ATOM 682 N N . ARG A 1 88 ? -3.973 -4.816 7.094 1 88.31 88 ARG A N 1
ATOM 683 C CA . ARG A 1 88 ? -2.717 -5.059 6.391 1 88.31 88 ARG A CA 1
ATOM 684 C C . ARG A 1 88 ? -2.861 -4.781 4.898 1 88.31 88 ARG A C 1
ATOM 686 O O . ARG A 1 88 ? -3.885 -5.113 4.297 1 88.31 88 ARG A O 1
ATOM 693 N N . ILE A 1 89 ? -1.858 -4.078 4.383 1 88.19 89 ILE A N 1
ATOM 694 C CA . ILE A 1 89 ? -1.817 -3.83 2.947 1 88.19 89 ILE A CA 1
ATOM 695 C C . ILE A 1 89 ? -1.41 -5.105 2.217 1 88.19 89 ILE A C 1
ATOM 697 O O . ILE A 1 89 ? -2.002 -5.457 1.192 1 88.19 89 ILE A O 1
ATOM 701 N N . PHE A 1 90 ? -0.428 -5.793 2.736 1 89.88 90 PHE A N 1
ATOM 702 C CA . PHE A 1 90 ? 0.129 -6.992 2.121 1 89.88 90 PHE A CA 1
ATOM 703 C C . PHE A 1 90 ? -0.267 -8.234 2.906 1 89.88 90 PHE A C 1
ATOM 705 O O . PHE A 1 90 ? 0.365 -8.57 3.91 1 89.88 90 PHE A O 1
ATOM 712 N N . GLN A 1 91 ? -1.336 -8.805 2.574 1 87.25 91 GLN A N 1
ATOM 713 C CA . GLN A 1 91 ? -1.832 -10.008 3.229 1 87.25 91 GLN A CA 1
ATOM 714 C C . GLN A 1 91 ? -2.318 -11.031 2.203 1 87.25 91 GLN A C 1
ATOM 716 O O . GLN A 1 91 ? -2.939 -10.664 1.201 1 87.25 91 GLN A O 1
ATOM 721 N N . SER A 1 92 ? -2.041 -12.227 2.523 1 87.38 92 SER A N 1
ATOM 722 C CA . SER A 1 92 ? -2.51 -13.312 1.671 1 87.38 92 SER A CA 1
ATOM 723 C C . SER A 1 92 ? -4.031 -13.422 1.697 1 87.38 92 SER A C 1
ATOM 725 O O . SER A 1 92 ? -4.656 -13.195 2.734 1 87.38 92 SER A O 1
ATOM 727 N N . GLN A 1 93 ? -4.578 -13.836 0.594 1 84.5 93 GLN A N 1
ATOM 728 C CA . GLN A 1 93 ? -6.023 -14.016 0.504 1 84.5 93 GLN A CA 1
ATOM 729 C C . GLN A 1 93 ? -6.402 -15.484 0.67 1 84.5 93 GLN A C 1
ATOM 731 O O . GLN A 1 93 ? -7.555 -15.859 0.442 1 84.5 93 GLN A O 1
ATOM 736 N N . GLY A 1 94 ? -5.5 -16.281 0.988 1 84.12 94 GLY A N 1
ATOM 737 C CA . GLY A 1 94 ? -5.773 -17.656 1.386 1 84.12 94 GLY A CA 1
ATOM 738 C C . GLY A 1 94 ? -6.035 -18.562 0.209 1 84.12 94 GLY A C 1
ATOM 739 O O . GLY A 1 94 ? -6.961 -19.375 0.245 1 84.12 94 GLY A O 1
ATOM 740 N N . LEU A 1 95 ? -5.301 -18.516 -0.837 1 87.75 95 LEU A N 1
ATOM 741 C CA . LEU A 1 95 ? -5.504 -19.344 -2.023 1 87.75 95 LEU A CA 1
ATOM 742 C C . LEU A 1 95 ? -4.66 -20.609 -1.96 1 87.75 95 LEU A C 1
ATOM 744 O O . LEU A 1 95 ? -4.73 -21.453 -2.857 1 87.75 95 LEU A O 1
ATOM 748 N N . LEU A 1 96 ? -3.928 -20.734 -0.902 1 87.81 96 LEU A N 1
ATOM 749 C CA . LEU A 1 96 ? -2.973 -21.828 -0.786 1 87.81 96 LEU A CA 1
ATOM 750 C C . LEU A 1 96 ? -3.676 -23.172 -0.897 1 87.81 96 LEU A C 1
ATOM 752 O O . LEU A 1 96 ? -3.203 -24.062 -1.601 1 87.81 96 LEU A O 1
ATOM 756 N N . GLN A 1 97 ? -4.742 -23.281 -0.22 1 87.06 97 GLN A N 1
ATOM 757 C CA . GLN A 1 97 ? -5.438 -24.562 -0.198 1 87.06 97 GLN A CA 1
ATOM 758 C C . GLN A 1 97 ? -5.895 -24.969 -1.598 1 87.06 97 GLN A C 1
ATOM 760 O O . GLN A 1 97 ? -5.82 -26.141 -1.966 1 87.06 97 GLN A O 1
ATOM 765 N N . ASN A 1 98 ? -6.41 -24.078 -2.322 1 90.19 98 ASN A N 1
ATOM 766 C CA . ASN A 1 98 ? -6.832 -24.359 -3.693 1 90.19 98 ASN A CA 1
ATOM 767 C C . ASN A 1 98 ? -5.648 -24.719 -4.582 1 90.19 98 ASN A C 1
ATOM 769 O O . ASN A 1 98 ? -5.785 -25.531 -5.5 1 90.19 98 ASN A O 1
ATOM 773 N N . PHE A 1 99 ? -4.586 -24.172 -4.301 1 91.31 99 PHE A N 1
ATOM 774 C CA . PHE A 1 99 ? -3.357 -24.438 -5.039 1 91.31 99 PHE A CA 1
ATOM 775 C C . PHE A 1 99 ? -2.854 -25.859 -4.762 1 91.31 99 PHE A C 1
ATOM 777 O O . PHE A 1 99 ? -2.578 -26.609 -5.695 1 91.31 99 PHE A O 1
ATOM 784 N N . ILE A 1 100 ? -2.816 -26.219 -3.57 1 87.12 100 ILE A N 1
ATOM 785 C CA . ILE A 1 100 ? -2.24 -27.5 -3.186 1 87.12 100 ILE A CA 1
ATOM 786 C C . ILE A 1 100 ? -3.252 -28.625 -3.432 1 87.12 100 ILE A C 1
ATOM 788 O O . ILE A 1 100 ? -2.875 -29.781 -3.639 1 87.12 100 ILE A O 1
ATOM 792 N N . GLY A 1 101 ? -4.633 -28.297 -3.543 1 77.94 101 GLY A N 1
ATOM 793 C CA . GLY A 1 101 ? -5.68 -29.281 -3.783 1 77.94 101 GLY A CA 1
ATOM 794 C C . GLY A 1 101 ? -5.934 -30.188 -2.594 1 77.94 101 GLY A C 1
ATOM 795 O O . GLY A 1 101 ? -6.695 -31.156 -2.695 1 77.94 101 GLY A O 1
ATOM 796 N N . SER A 1 102 ? -5.105 -30.281 -1.581 1 64.31 102 SER A N 1
ATOM 797 C CA . SER A 1 102 ? -5.305 -31.25 -0.508 1 64.31 102 SER A CA 1
ATOM 798 C C . SER A 1 102 ? -6.023 -30.625 0.678 1 64.31 102 SER A C 1
ATOM 800 O O . SER A 1 102 ? -5.996 -29.406 0.853 1 64.31 102 SER A O 1
ATOM 802 N N . GLU A 1 103 ? -7.109 -31.391 1.141 1 58 103 GLU A N 1
ATOM 803 C CA . GLU A 1 103 ? -7.652 -31.109 2.465 1 58 103 GLU A CA 1
ATOM 804 C C . GLU A 1 103 ? -6.539 -30.922 3.492 1 58 103 GLU A C 1
ATOM 806 O O . GLU A 1 103 ? -6.535 -31.578 4.535 1 58 103 GLU A O 1
ATOM 811 N N . SER A 1 104 ? -5.461 -30.766 3.074 1 53.12 104 SER A N 1
ATOM 812 C CA . SER A 1 104 ? -4.422 -30.844 4.098 1 53.12 104 SER A CA 1
ATOM 813 C C . SER A 1 104 ? -4.684 -29.875 5.238 1 53.12 104 SER A C 1
ATOM 815 O O . SER A 1 104 ? -5.336 -28.844 5.043 1 53.12 104 SER A O 1
ATOM 817 N N . GLY A 1 105 ? -4.613 -30.297 6.445 1 51.56 105 GLY A N 1
ATOM 818 C CA . GLY A 1 105 ? -4.816 -29.641 7.727 1 51.56 105 GLY A CA 1
ATOM 819 C C . GLY A 1 105 ? -4.492 -28.156 7.695 1 51.56 105 GLY A C 1
ATOM 820 O O . GLY A 1 105 ? -4.305 -27.578 6.621 1 51.56 105 GLY A O 1
ATOM 821 N N . LYS A 1 106 ? -4.008 -27.594 8.961 1 51.38 106 LYS A N 1
ATOM 822 C CA . LYS A 1 106 ? -3.734 -26.203 9.32 1 51.38 106 LYS A CA 1
ATOM 823 C C . LYS A 1 106 ? -2.746 -25.562 8.352 1 51.38 106 LYS A C 1
ATOM 825 O O . LYS A 1 106 ? -1.643 -26.078 8.156 1 51.38 106 LYS A O 1
ATOM 830 N N . ALA A 1 107 ? -3.279 -25 7.414 1 51.19 107 ALA A N 1
ATOM 831 C CA . ALA A 1 107 ? -2.453 -24.281 6.441 1 51.19 107 ALA A CA 1
ATOM 832 C C . ALA A 1 107 ? -1.287 -23.578 7.129 1 51.19 107 ALA A C 1
ATOM 834 O O . ALA A 1 107 ? -1.491 -22.75 8.023 1 51.19 107 ALA A O 1
ATOM 835 N N . LYS A 1 108 ? -0.2 -24.281 7.363 1 58.44 108 LYS A N 1
ATOM 836 C CA . LYS A 1 108 ? 1.032 -23.625 7.789 1 58.44 108 LYS A CA 1
ATOM 837 C C . LYS A 1 108 ? 1.247 -22.312 7.035 1 58.44 108 LYS A C 1
ATOM 839 O O . LYS A 1 108 ? 0.684 -22.109 5.953 1 58.44 108 LYS A O 1
ATOM 844 N N . ARG A 1 109 ? 1.659 -21.453 7.688 1 63.12 109 ARG A N 1
ATOM 845 C CA . ARG A 1 109 ? 2.039 -20.203 7.047 1 63.12 109 ARG A CA 1
ATOM 846 C C . ARG A 1 109 ? 2.75 -20.453 5.723 1 63.12 109 ARG A C 1
ATOM 848 O O . ARG A 1 1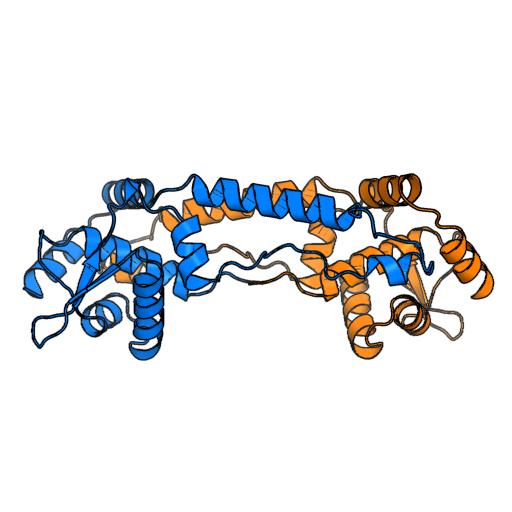09 ? 3.764 -21.156 5.68 1 63.12 109 ARG A O 1
ATOM 855 N N . CYS A 1 110 ? 2.066 -20.156 4.695 1 77.62 110 CYS A N 1
ATOM 856 C CA . CYS A 1 110 ? 2.643 -20.438 3.385 1 77.62 110 CYS A CA 1
ATOM 857 C C . CYS A 1 110 ? 3.717 -19.422 3.033 1 77.62 110 CYS A C 1
ATOM 859 O O . CYS A 1 110 ? 3.814 -18.375 3.67 1 77.62 110 CYS A O 1
ATOM 861 N N . ALA A 1 111 ? 4.574 -19.828 2.172 1 79.62 111 ALA A N 1
ATOM 862 C CA . ALA A 1 111 ? 5.711 -19.016 1.741 1 79.62 111 ALA A CA 1
ATOM 863 C C . ALA A 1 111 ? 5.262 -17.625 1.304 1 79.62 111 ALA A C 1
ATOM 865 O O . ALA A 1 111 ? 5.938 -16.625 1.583 1 79.62 111 ALA A O 1
ATOM 866 N N . ILE A 1 112 ? 4.07 -17.609 0.68 1 87.06 112 ILE A N 1
ATOM 867 C CA . ILE A 1 112 ? 3.541 -16.328 0.222 1 87.06 112 ILE A CA 1
ATOM 868 C C . ILE A 1 112 ? 3.164 -15.461 1.426 1 87.06 112 ILE A C 1
ATOM 870 O O . ILE A 1 112 ? 3.539 -14.289 1.499 1 87.06 112 ILE A O 1
ATOM 874 N N . THR A 1 113 ? 2.475 -16.078 2.381 1 87.69 113 THR A N 1
ATOM 875 C CA . THR A 1 113 ? 2.074 -15.359 3.586 1 87.69 113 THR A CA 1
ATOM 876 C C . THR A 1 113 ? 3.293 -14.812 4.316 1 87.69 113 THR A C 1
ATOM 878 O O . THR A 1 113 ? 3.295 -13.656 4.75 1 87.69 113 THR A O 1
ATOM 881 N N . SER A 1 114 ? 4.289 -15.656 4.414 1 86.81 114 SER A N 1
ATOM 882 C CA . SER A 1 114 ? 5.496 -15.242 5.113 1 86.81 114 SER A CA 1
ATOM 883 C C . SER A 1 114 ? 6.164 -14.062 4.406 1 86.81 114 SER A C 1
ATOM 885 O O . SER A 1 114 ? 6.613 -13.117 5.059 1 86.81 114 SER A O 1
ATOM 887 N N . ALA A 1 115 ? 6.273 -14.156 3.131 1 87.44 115 ALA A N 1
ATOM 888 C CA . ALA A 1 115 ? 6.883 -13.078 2.354 1 87.44 115 ALA A CA 1
ATOM 889 C C . ALA A 1 115 ? 6.082 -11.789 2.48 1 87.44 115 ALA A C 1
ATOM 891 O O . ALA A 1 115 ? 6.652 -10.719 2.703 1 87.44 115 ALA A O 1
ATOM 892 N N . LEU A 1 116 ? 4.77 -11.891 2.402 1 90.38 116 LEU A N 1
ATOM 893 C CA . LEU A 1 116 ? 3.904 -10.719 2.51 1 90.38 116 LEU A CA 1
ATOM 894 C C . LEU A 1 116 ? 3.986 -10.109 3.904 1 90.38 116 LEU A C 1
ATOM 896 O O . LEU A 1 116 ? 3.957 -8.891 4.055 1 90.38 116 LEU A O 1
ATOM 900 N N . ASP A 1 117 ? 4.113 -10.961 4.902 1 90.88 117 ASP A N 1
ATOM 901 C CA . ASP A 1 117 ? 4.289 -10.477 6.266 1 90.88 117 ASP A CA 1
ATOM 902 C C . ASP A 1 117 ? 5.57 -9.656 6.398 1 90.88 117 ASP A C 1
ATOM 904 O O . ASP A 1 117 ? 5.578 -8.609 7.043 1 90.88 117 ASP A O 1
ATOM 908 N N . GLU A 1 118 ? 6.574 -10.188 5.824 1 89.25 118 GLU A N 1
ATOM 909 C CA . GLU A 1 118 ? 7.852 -9.484 5.887 1 89.25 118 GLU A CA 1
ATOM 910 C C . GLU A 1 118 ? 7.766 -8.125 5.207 1 89.25 118 GLU A C 1
ATOM 912 O O . GLU A 1 118 ? 8.289 -7.133 5.719 1 89.25 118 GLU A O 1
ATOM 917 N N . ILE A 1 119 ? 7.156 -8.078 4.086 1 90.31 119 ILE A N 1
ATOM 918 C CA . ILE A 1 119 ? 6.988 -6.832 3.348 1 90.31 119 ILE A CA 1
ATOM 919 C C . ILE A 1 119 ? 6.176 -5.848 4.18 1 90.31 119 ILE A C 1
ATOM 921 O O . ILE A 1 119 ? 6.551 -4.68 4.312 1 90.31 119 ILE A O 1
ATOM 925 N N . GLU A 1 120 ? 5.086 -6.34 4.711 1 93 120 GLU A N 1
ATOM 926 C CA . GLU A 1 120 ? 4.234 -5.52 5.566 1 93 120 GLU A CA 1
ATOM 927 C C . GLU A 1 120 ? 5.016 -4.961 6.754 1 93 120 GLU A C 1
ATOM 929 O O . GLU A 1 120 ? 4.926 -3.773 7.062 1 93 120 GLU A O 1
ATOM 934 N N . ASN A 1 121 ? 5.742 -5.812 7.41 1 93.88 121 ASN A N 1
ATOM 935 C CA . ASN A 1 121 ? 6.512 -5.406 8.578 1 93.88 121 ASN A CA 1
ATOM 936 C C . ASN A 1 121 ? 7.574 -4.367 8.227 1 93.88 121 ASN A C 1
ATOM 938 O O . ASN A 1 121 ? 7.832 -3.443 8.992 1 93.88 121 ASN A O 1
ATOM 942 N N . THR A 1 122 ? 8.18 -4.566 7.105 1 92 122 THR A N 1
ATOM 943 C CA . THR A 1 122 ? 9.164 -3.596 6.641 1 92 122 THR A CA 1
ATOM 944 C C . THR A 1 122 ? 8.516 -2.24 6.387 1 92 122 THR A C 1
ATOM 946 O O . THR A 1 122 ? 9.07 -1.202 6.758 1 92 122 THR A O 1
ATOM 949 N N . LEU A 1 123 ? 7.41 -2.246 5.785 1 90.88 123 LEU A N 1
ATOM 950 C CA . LEU A 1 123 ? 6.668 -1.019 5.523 1 90.88 123 LEU A CA 1
ATOM 951 C C . LEU A 1 123 ? 6.293 -0.323 6.828 1 90.88 123 LEU A C 1
ATOM 953 O O . LEU A 1 123 ? 6.512 0.882 6.98 1 90.88 123 LEU A O 1
ATOM 957 N N . VAL A 1 124 ? 5.773 -1.106 7.746 1 93.56 124 VAL A N 1
ATOM 958 C CA . VAL A 1 124 ? 5.359 -0.576 9.039 1 93.56 124 VAL A CA 1
ATOM 959 C C . VAL A 1 124 ? 6.562 0.036 9.758 1 93.56 124 VAL A C 1
ATOM 961 O O . VAL A 1 124 ? 6.473 1.142 10.297 1 93.56 124 VAL A O 1
ATOM 964 N N . ARG A 1 125 ? 7.625 -0.644 9.742 1 94.12 125 ARG A N 1
ATOM 965 C CA . ARG A 1 125 ? 8.836 -0.146 10.383 1 94.12 125 ARG A CA 1
ATOM 966 C C . ARG A 1 125 ? 9.297 1.158 9.742 1 94.12 125 ARG A C 1
ATOM 968 O O . ARG A 1 125 ? 9.672 2.104 10.438 1 94.12 125 ARG A O 1
ATOM 975 N N . THR A 1 126 ? 9.281 1.221 8.484 1 92.31 126 THR A N 1
ATOM 976 C CA . THR A 1 126 ? 9.727 2.406 7.762 1 92.31 126 THR A CA 1
ATOM 977 C C . THR A 1 126 ? 8.836 3.6 8.07 1 92.31 126 THR A C 1
ATOM 979 O O . THR A 1 126 ? 9.328 4.695 8.359 1 92.31 126 THR A O 1
ATOM 982 N N . LEU A 1 127 ? 7.559 3.389 8.039 1 93.38 127 LEU A N 1
ATOM 983 C CA . LEU A 1 127 ? 6.598 4.445 8.328 1 93.38 127 LEU A CA 1
ATOM 984 C C . LEU A 1 127 ? 6.703 4.898 9.781 1 93.38 127 LEU A C 1
ATOM 986 O O . LEU A 1 127 ? 6.559 6.086 10.078 1 93.38 127 LEU A O 1
ATOM 990 N N . SER A 1 128 ? 6.949 3.928 10.68 1 95.5 128 SER A N 1
ATOM 991 C CA . SER A 1 128 ? 6.996 4.203 12.109 1 95.5 128 SER A CA 1
ATOM 992 C C . SER A 1 128 ? 8.242 5.004 12.477 1 95.5 128 SER A C 1
ATOM 994 O O . SER A 1 128 ? 8.266 5.699 13.5 1 95.5 128 SER A O 1
ATOM 996 N N . ASN A 1 129 ? 9.211 4.965 11.656 1 93.5 129 ASN A N 1
ATOM 997 C CA . ASN A 1 129 ? 10.492 5.605 11.953 1 93.5 129 ASN A CA 1
ATOM 998 C C . ASN A 1 129 ? 10.508 7.062 11.5 1 93.5 129 ASN A C 1
ATOM 1000 O O . ASN A 1 129 ? 11.453 7.797 11.797 1 93.5 129 ASN A O 1
ATOM 1004 N N . VAL A 1 130 ? 9.539 7.488 10.82 1 93.31 130 VAL A N 1
ATOM 1005 C CA . VAL A 1 130 ? 9.453 8.875 10.383 1 93.31 130 VAL A CA 1
ATOM 1006 C C . VAL A 1 130 ? 8.445 9.633 11.25 1 93.31 130 VAL A C 1
ATOM 1008 O O . VAL A 1 130 ? 7.242 9.359 11.188 1 93.31 130 VAL A O 1
ATOM 1011 N N . SER A 1 131 ? 8.953 10.578 12.008 1 95.38 131 SER A N 1
ATOM 1012 C CA . SER A 1 131 ? 8.055 11.383 12.828 1 95.38 131 SER A CA 1
ATOM 1013 C C . SER A 1 131 ? 7.641 12.656 12.102 1 95.38 131 SER A C 1
ATOM 1015 O O . SER A 1 131 ? 8.352 13.133 11.219 1 95.38 131 SER A O 1
ATOM 1017 N N . LEU A 1 132 ? 6.504 13.211 12.562 1 96.88 132 LEU A N 1
ATOM 1018 C CA . LEU A 1 132 ? 6.059 14.469 11.984 1 96.88 132 LEU A CA 1
ATOM 1019 C C . LEU A 1 132 ? 6.973 15.617 12.406 1 96.88 132 LEU A C 1
ATOM 1021 O O . LEU A 1 132 ? 7.062 16.625 11.711 1 96.88 132 LEU A O 1
ATOM 1025 N N . ALA A 1 133 ? 7.648 15.445 13.57 1 96.62 133 ALA A N 1
ATOM 1026 C CA . ALA A 1 133 ? 8.617 16.469 13.984 1 96.62 133 ALA A CA 1
ATOM 1027 C C . ALA A 1 133 ? 9.742 16.594 12.969 1 96.62 133 ALA A C 1
ATOM 1029 O O . ALA A 1 133 ? 10.18 17.719 12.664 1 96.62 133 ALA A O 1
ATOM 1030 N N . GLN A 1 134 ? 10.242 15.492 12.484 1 93.25 134 GLN A N 1
ATOM 1031 C CA . GLN A 1 134 ? 11.266 15.5 11.453 1 93.25 134 GLN A CA 1
ATOM 1032 C C . GLN A 1 134 ? 10.781 16.219 10.203 1 93.25 134 GLN A C 1
ATOM 1034 O O . GLN A 1 134 ? 11.516 17.016 9.602 1 93.25 134 GLN A O 1
ATOM 1039 N N . VAL A 1 135 ? 9.586 16.016 9.844 1 92.69 135 VAL A N 1
ATOM 1040 C CA . VAL A 1 135 ? 8.992 16.641 8.672 1 92.69 135 VAL A CA 1
ATOM 1041 C C . VAL A 1 135 ? 8.852 18.141 8.898 1 92.69 135 VAL A C 1
ATOM 1043 O O . VAL A 1 135 ? 9.172 18.938 8.016 1 92.69 135 VAL A O 1
ATOM 1046 N N . ALA A 1 136 ? 8.367 18.453 10.031 1 94.31 136 ALA A N 1
ATOM 1047 C CA . ALA A 1 136 ? 8.219 19.859 10.391 1 94.31 136 ALA A CA 1
ATOM 1048 C C . ALA A 1 136 ? 9.555 20.578 10.336 1 94.31 136 ALA A C 1
ATOM 1050 O O . ALA A 1 136 ? 9.656 21.672 9.773 1 94.31 136 ALA A O 1
ATOM 1051 N N . ASP A 1 137 ? 10.57 19.969 10.93 1 93.69 137 ASP A N 1
ATOM 1052 C CA . ASP A 1 137 ? 11.906 20.547 10.969 1 93.69 137 ASP A CA 1
ATOM 1053 C C . ASP A 1 137 ? 12.461 20.75 9.555 1 93.69 137 ASP A C 1
ATOM 1055 O O . ASP A 1 137 ? 13 21.812 9.234 1 93.69 137 ASP A O 1
ATOM 1059 N N . GLU A 1 138 ? 12.32 19.781 8.797 1 90.12 138 GLU A N 1
ATOM 1060 C CA . GLU A 1 138 ? 12.82 19.859 7.43 1 90.12 138 GLU A CA 1
ATOM 1061 C C . GLU A 1 138 ? 12.055 20.906 6.617 1 90.12 138 GLU A C 1
ATOM 1063 O O . GLU A 1 138 ? 12.641 21.609 5.793 1 90.12 138 GLU A O 1
ATOM 1068 N N . THR A 1 139 ? 10.797 20.922 6.793 1 89.19 139 THR A N 1
ATOM 1069 C CA . THR A 1 139 ? 9.977 21.922 6.102 1 89.19 139 THR A CA 1
ATOM 1070 C C . THR A 1 139 ? 10.398 23.328 6.488 1 89.19 139 THR A C 1
ATOM 1072 O O . THR A 1 139 ? 10.523 24.203 5.625 1 89.19 139 THR A O 1
ATOM 1075 N N . GLN A 1 140 ? 10.578 23.516 7.75 1 89.5 140 GLN A N 1
ATOM 1076 C CA . GLN A 1 140 ? 11 24.828 8.242 1 89.5 140 GLN A CA 1
ATOM 1077 C C . GLN A 1 140 ? 12.367 25.203 7.695 1 89.5 140 GLN A C 1
ATOM 1079 O O . GLN A 1 140 ? 12.633 26.375 7.426 1 89.5 140 GLN A O 1
ATOM 1084 N N . TYR A 1 141 ? 13.188 24.25 7.586 1 88.69 141 TYR A N 1
ATOM 1085 C CA . TYR A 1 141 ? 14.539 24.484 7.09 1 88.69 141 TYR A CA 1
ATOM 1086 C C . TYR A 1 141 ? 14.523 24.812 5.602 1 88.69 141 TYR A C 1
ATOM 1088 O O . TYR A 1 141 ? 15.273 25.688 5.148 1 88.69 141 TYR A O 1
ATOM 1096 N N . ASN A 1 142 ? 13.656 24.172 4.883 1 86.81 142 ASN A N 1
ATOM 1097 C CA . ASN A 1 142 ? 13.688 24.234 3.428 1 86.81 142 ASN A CA 1
ATOM 1098 C C . ASN A 1 142 ? 12.812 25.375 2.895 1 86.81 142 ASN A C 1
ATOM 1100 O O . ASN A 1 142 ? 12.984 25.812 1.759 1 86.81 142 ASN A O 1
ATOM 1104 N N . TYR A 1 143 ? 11.938 25.781 3.748 1 86.38 143 TYR A N 1
ATOM 1105 C CA . TYR A 1 143 ? 10.953 26.719 3.217 1 86.38 143 TYR A CA 1
ATOM 1106 C C . TYR A 1 143 ? 10.719 27.875 4.184 1 86.38 143 TYR A C 1
ATOM 1108 O O . TYR A 1 143 ? 10.898 27.734 5.395 1 86.38 143 TYR A O 1
ATOM 1116 N N . ASN A 1 144 ? 10.383 29.031 3.588 1 87.69 144 ASN A N 1
ATOM 1117 C CA . ASN A 1 144 ? 9.898 30.156 4.387 1 87.69 144 ASN A CA 1
ATOM 1118 C C . ASN A 1 144 ? 8.422 30 4.742 1 87.69 144 ASN A C 1
ATOM 1120 O O . ASN A 1 144 ? 7.562 30.031 3.861 1 87.69 144 ASN A O 1
ATOM 1124 N N . LEU A 1 145 ? 8.156 29.906 6.07 1 90.94 145 LEU A N 1
ATOM 1125 C CA . LEU A 1 145 ? 6.781 29.656 6.5 1 90.94 145 LEU A CA 1
ATOM 1126 C C . LEU A 1 145 ? 6.129 30.938 7.008 1 90.94 145 LEU A C 1
ATOM 1128 O O . LEU A 1 145 ? 5.137 30.891 7.734 1 90.94 145 LEU A O 1
ATOM 1132 N N . GLY A 1 146 ? 6.754 32 6.656 1 89.81 146 GLY A N 1
ATOM 1133 C CA . GLY A 1 146 ? 6.238 33.281 7.102 1 89.81 146 GLY A CA 1
ATOM 1134 C C . GLY A 1 146 ? 4.793 33.5 6.695 1 89.81 146 GLY A C 1
ATOM 1135 O O . GLY A 1 146 ? 3.99 34 7.492 1 89.81 146 GLY A O 1
ATOM 1136 N N . TYR A 1 147 ? 4.465 33.219 5.438 1 89.62 147 TYR A N 1
ATOM 1137 C CA . TYR A 1 147 ? 3.105 33.406 4.953 1 89.62 147 TYR A CA 1
ATOM 1138 C C . TYR A 1 147 ? 2.117 32.531 5.73 1 89.62 147 TYR A C 1
ATOM 1140 O O . TYR A 1 147 ? 0.998 32.969 6.016 1 89.62 147 TYR A O 1
ATOM 1148 N N . LEU A 1 148 ? 2.51 31.406 6.055 1 92.75 148 LEU A N 1
ATOM 1149 C CA . LEU A 1 148 ? 1.671 30.5 6.848 1 92.75 148 LEU A CA 1
ATOM 1150 C C . LEU A 1 148 ? 1.453 31.062 8.25 1 92.75 148 LEU A C 1
ATOM 1152 O O . LEU A 1 148 ? 0.325 31.078 8.75 1 92.75 148 LEU A O 1
ATOM 1156 N N . ASP A 1 149 ? 2.508 31.516 8.844 1 92.81 149 ASP A N 1
ATOM 1157 C CA . ASP A 1 149 ? 2.43 32.062 10.203 1 92.81 149 ASP A CA 1
ATOM 1158 C C . ASP A 1 149 ? 1.557 33.312 10.25 1 92.81 149 ASP A C 1
ATOM 1160 O O . ASP A 1 149 ? 0.792 33.5 11.195 1 92.81 149 ASP A O 1
ATOM 1164 N N . GLU A 1 150 ? 1.712 34.125 9.234 1 92.5 150 GLU A N 1
ATOM 1165 C CA . GLU A 1 150 ? 0.873 35.312 9.148 1 92.5 150 GLU A CA 1
ATOM 1166 C C . GLU A 1 150 ? -0.603 34.938 9.031 1 92.5 150 GLU A C 1
ATOM 1168 O O . GLU A 1 150 ? -1.459 35.562 9.656 1 92.5 150 GLU A O 1
ATOM 1173 N N . TRP A 1 151 ? -0.832 33.969 8.203 1 93.31 151 TRP A N 1
ATOM 1174 C CA . TRP A 1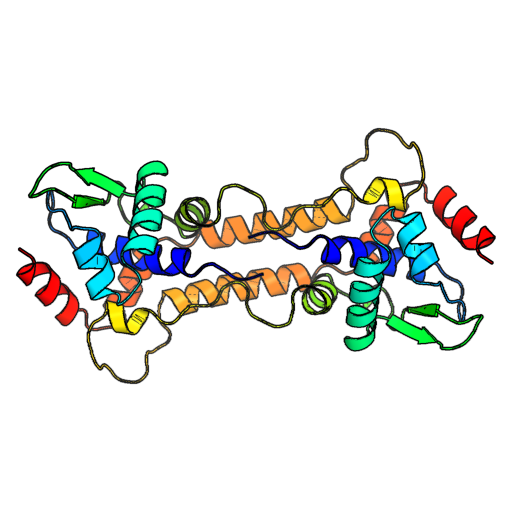 151 ? -2.203 33.5 8.031 1 93.31 151 TRP A CA 1
ATOM 1175 C C . TRP A 1 151 ? -2.773 33 9.352 1 93.31 151 TRP A C 1
ATOM 1177 O O . TRP A 1 151 ? -3.918 33.281 9.695 1 93.31 151 TRP A O 1
ATOM 1187 N N . ILE A 1 152 ? -2.01 32.25 10.078 1 93.44 152 ILE A N 1
ATOM 1188 C CA . ILE A 1 152 ? -2.438 31.672 11.352 1 93.44 152 ILE A CA 1
ATOM 1189 C C . ILE A 1 152 ? -2.754 32.812 12.336 1 93.44 152 ILE A C 1
ATOM 1191 O O . ILE A 1 152 ? -3.756 32.75 13.055 1 93.44 152 ILE A O 1
ATOM 1195 N N . ASP A 1 153 ? -1.91 33.812 12.297 1 90.94 153 ASP A N 1
ATOM 1196 C CA . ASP A 1 153 ? -2.084 34.938 13.203 1 90.94 153 ASP A CA 1
ATOM 1197 C C . ASP A 1 153 ? -3.352 35.719 12.867 1 90.94 153 ASP A C 1
ATOM 1199 O O . ASP A 1 153 ? -3.98 36.312 13.758 1 90.94 153 ASP A O 1
ATOM 1203 N N . GLU A 1 154 ? -3.686 35.75 11.562 1 88.19 154 GLU A N 1
ATOM 1204 C CA . GLU A 1 154 ? -4.855 36.5 11.117 1 88.19 154 GLU A CA 1
ATOM 1205 C C . GLU A 1 154 ? -6.148 35.781 11.492 1 88.19 154 GLU A C 1
ATOM 1207 O O . GLU A 1 154 ? -7.199 36.406 11.625 1 88.19 154 GLU A O 1
ATOM 1212 N N . MET A 1 155 ? -6.148 34.5 11.398 1 79.81 155 MET A N 1
ATOM 1213 C CA . MET A 1 155 ? -7.336 33.75 11.766 1 79.81 155 MET A CA 1
ATOM 1214 C C . MET A 1 155 ? -7.664 33.906 13.242 1 79.81 155 MET A C 1
ATOM 1216 O O . MET A 1 155 ? -8.766 33.594 13.68 1 79.81 155 MET A O 1
ATOM 1220 N N . ASP A 1 156 ? -6.711 34.5 14.047 1 59.62 156 ASP A N 1
ATOM 1221 C CA . ASP A 1 156 ? -6.969 34.938 15.422 1 59.62 156 ASP A CA 1
ATOM 1222 C C . ASP A 1 156 ? -7.805 36.219 15.461 1 59.62 156 ASP A C 1
ATOM 1224 O O . ASP A 1 156 ? -7.586 37.125 14.664 1 59.62 156 ASP A O 1
ATOM 1228 N N . MET B 1 1 ? -5.969 0.854 1.91 1 78.12 1 MET B N 1
ATOM 1229 C CA . MET B 1 1 ? -5.258 0.315 0.755 1 78.12 1 MET B CA 1
ATOM 1230 C C . MET B 1 1 ? -4.914 -1.156 0.963 1 78.12 1 MET B C 1
ATOM 1232 O O . MET B 1 1 ? -4.598 -1.573 2.08 1 78.12 1 MET B O 1
ATOM 1236 N N . LYS B 1 2 ? -5.254 -2.064 -0.025 1 84.5 2 LYS B N 1
ATOM 1237 C CA . LYS B 1 2 ? -4.922 -3.482 0.084 1 84.5 2 LYS B CA 1
ATOM 1238 C C . LYS B 1 2 ? -4.422 -4.031 -1.249 1 84.5 2 LYS B C 1
ATOM 1240 O O . LYS B 1 2 ? -4.793 -3.533 -2.312 1 84.5 2 LYS B O 1
ATOM 1245 N N . LEU B 1 3 ? -3.553 -4.992 -1.107 1 88.31 3 LEU B N 1
ATOM 1246 C CA . LEU B 1 3 ? -3.117 -5.723 -2.293 1 88.31 3 LEU B CA 1
ATOM 1247 C C . LEU B 1 3 ? -4.293 -6.43 -2.959 1 88.31 3 LEU B C 1
ATOM 1249 O O . LEU B 1 3 ? -5.129 -7.027 -2.279 1 88.31 3 LEU B O 1
ATOM 1253 N N . SER B 1 4 ? -4.328 -6.355 -4.234 1 88.06 4 SER B N 1
ATOM 1254 C CA . SER B 1 4 ? -5.445 -6.961 -4.953 1 88.06 4 SER B CA 1
ATOM 1255 C C . SER B 1 4 ? -5.398 -8.484 -4.871 1 88.06 4 SER B C 1
ATOM 1257 O O . SER B 1 4 ? -4.328 -9.07 -4.688 1 88.06 4 SER B O 1
ATOM 1259 N N . SER B 1 5 ? -6.52 -9.078 -5.07 1 90.19 5 SER B N 1
ATOM 1260 C CA . SER B 1 5 ? -6.555 -10.531 -5.129 1 90.19 5 SER B CA 1
ATOM 1261 C C . SER B 1 5 ? -5.82 -11.055 -6.355 1 90.19 5 SER B C 1
ATOM 1263 O O . SER B 1 5 ? -5.316 -12.18 -6.352 1 90.19 5 SER B O 1
ATOM 1265 N N . GLY B 1 6 ? -5.777 -10.172 -7.336 1 95.19 6 GLY B N 1
ATOM 1266 C CA . GLY B 1 6 ? -5.105 -10.539 -8.57 1 95.19 6 GLY B CA 1
ATOM 1267 C C . GLY B 1 6 ? -3.627 -10.828 -8.383 1 95.19 6 GLY B C 1
ATOM 1268 O O . GLY B 1 6 ? -3.055 -11.656 -9.094 1 95.19 6 GLY B O 1
ATOM 1269 N N . TRP B 1 7 ? -3.123 -10.141 -7.477 1 94.69 7 TRP B N 1
ATOM 1270 C CA . TRP B 1 7 ? -1.694 -10.328 -7.246 1 94.69 7 TRP B CA 1
ATOM 1271 C C . TRP B 1 7 ? -1.407 -11.75 -6.77 1 94.69 7 TRP B C 1
ATOM 1273 O O . TRP B 1 7 ? -0.547 -12.438 -7.328 1 94.69 7 TRP B O 1
ATOM 1283 N N . GLU B 1 8 ? -2.104 -12.219 -5.75 1 94 8 GLU B N 1
ATOM 1284 C CA . GLU B 1 8 ? -1.883 -13.562 -5.23 1 94 8 GLU B CA 1
ATOM 1285 C C . GLU B 1 8 ? -2.254 -14.625 -6.262 1 94 8 GLU B C 1
ATOM 1287 O O . GLU B 1 8 ? -1.551 -15.625 -6.414 1 94 8 GLU B O 1
ATOM 1292 N N . GLN B 1 9 ? -3.361 -14.422 -6.918 1 97 9 GLN B N 1
ATOM 1293 C CA . GLN B 1 9 ? -3.744 -15.328 -7.992 1 97 9 GLN B CA 1
ATOM 1294 C C . GLN B 1 9 ? -2.619 -15.477 -9.016 1 97 9 GLN B C 1
ATOM 1296 O O . GLN B 1 9 ? -2.312 -16.594 -9.453 1 97 9 GLN B O 1
A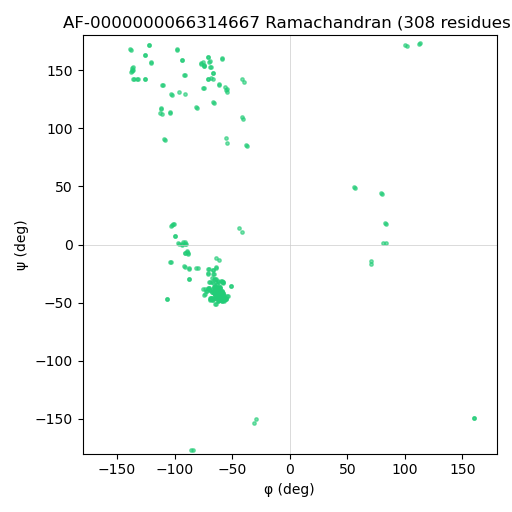TOM 1301 N N . SER B 1 10 ? -2.061 -14.375 -9.352 1 98.06 10 SER B N 1
ATOM 1302 C CA . SER B 1 10 ? -0.976 -14.375 -10.328 1 98.06 10 SER B CA 1
ATOM 1303 C C . SER B 1 10 ? 0.202 -15.211 -9.852 1 98.06 10 SER B C 1
ATOM 1305 O O . SER B 1 10 ? 0.809 -15.945 -10.633 1 98.06 10 SER B O 1
ATOM 1307 N N . VAL B 1 11 ? 0.517 -15.078 -8.633 1 96.88 11 VAL B N 1
ATOM 1308 C CA . VAL B 1 11 ? 1.638 -15.836 -8.078 1 96.88 11 VAL B CA 1
ATOM 1309 C C . VAL B 1 11 ? 1.377 -17.328 -8.219 1 96.88 11 VAL B C 1
ATOM 1311 O O . VAL B 1 11 ? 2.236 -18.078 -8.703 1 96.88 11 VAL B O 1
ATOM 1314 N N . TYR B 1 12 ? 0.263 -17.734 -7.902 1 96.5 12 TYR B N 1
ATOM 1315 C CA . TYR B 1 12 ? -0.04 -19.172 -7.965 1 96.5 12 TYR B CA 1
ATOM 1316 C C . TYR B 1 12 ? -0.139 -19.641 -9.414 1 96.5 12 TYR B C 1
ATOM 1318 O O . TYR B 1 12 ? 0.231 -20.766 -9.727 1 96.5 12 TYR B O 1
ATOM 1326 N N . VAL B 1 13 ? -0.683 -18.844 -10.281 1 97.88 13 VAL B N 1
ATOM 1327 C CA . VAL B 1 13 ? -0.698 -19.172 -11.703 1 97.88 13 VAL B CA 1
ATOM 1328 C C . VAL B 1 13 ? 0.727 -19.438 -12.195 1 97.88 13 VAL B C 1
ATOM 1330 O O . VAL B 1 13 ? 0.994 -20.438 -12.844 1 97.88 13 VAL B O 1
ATOM 1333 N N . LEU B 1 14 ? 1.615 -18.547 -11.828 1 98.31 14 LEU B N 1
ATOM 1334 C CA . LEU B 1 14 ? 3.004 -18.672 -12.258 1 98.31 14 LEU B CA 1
ATOM 1335 C C . LEU B 1 14 ? 3.646 -19.922 -11.672 1 98.31 14 LEU B C 1
ATOM 1337 O O . LEU B 1 14 ? 4.406 -20.609 -12.359 1 98.31 14 LEU B O 1
ATOM 1341 N N . LEU B 1 15 ? 3.344 -20.203 -10.453 1 96.88 15 LEU B N 1
ATOM 1342 C CA . LEU B 1 15 ? 3.904 -21.375 -9.805 1 96.88 15 LEU B CA 1
ATOM 1343 C C . LEU B 1 15 ? 3.387 -22.656 -10.469 1 96.88 15 LEU B C 1
ATOM 1345 O O . LEU B 1 15 ? 4.137 -23.625 -10.633 1 96.88 15 LEU B O 1
ATOM 1349 N N . ILE B 1 16 ? 2.123 -22.688 -10.797 1 96.75 16 ILE B N 1
ATOM 1350 C CA . ILE B 1 16 ? 1.542 -23.844 -11.469 1 96.75 16 ILE B CA 1
ATOM 1351 C C . ILE B 1 16 ? 2.205 -24.047 -12.836 1 96.75 16 ILE B C 1
ATOM 1353 O O . ILE B 1 16 ? 2.652 -25.141 -13.164 1 96.75 16 ILE B O 1
ATOM 1357 N N . LEU B 1 17 ? 2.301 -23.016 -13.57 1 97.38 17 LEU B N 1
ATOM 1358 C CA . LEU B 1 17 ? 2.818 -23.109 -14.93 1 97.38 17 LEU B CA 1
ATOM 1359 C C . LEU B 1 17 ? 4.297 -23.484 -14.922 1 97.38 17 LEU B C 1
ATOM 1361 O O . LEU B 1 17 ? 4.793 -24.078 -15.883 1 97.38 17 LEU B O 1
ATOM 1365 N N . ALA B 1 18 ? 4.98 -23.109 -13.883 1 96.62 18 ALA B N 1
ATOM 1366 C CA . ALA B 1 18 ? 6.391 -23.469 -13.766 1 96.62 18 ALA B CA 1
ATOM 1367 C C . ALA B 1 18 ? 6.574 -24.969 -13.656 1 96.62 18 ALA B C 1
ATOM 1369 O O . ALA B 1 18 ? 7.676 -25.484 -13.875 1 96.62 18 ALA B O 1
ATOM 1370 N N . ARG B 1 19 ? 5.574 -25.672 -13.305 1 94.88 19 ARG B N 1
ATOM 1371 C CA . ARG B 1 19 ? 5.66 -27.125 -13.102 1 94.88 19 ARG B CA 1
ATOM 1372 C C . ARG B 1 19 ? 5.34 -27.875 -14.383 1 94.88 19 ARG B C 1
ATOM 1374 O O . ARG B 1 19 ? 5.477 -29.109 -14.438 1 94.88 19 ARG B O 1
ATOM 1381 N N . LEU B 1 20 ? 4.914 -27.172 -15.352 1 94 20 LEU B N 1
ATOM 1382 C CA . LEU B 1 20 ? 4.598 -27.797 -16.625 1 94 20 LEU B CA 1
ATOM 1383 C C . LEU B 1 20 ? 5.867 -28.25 -17.344 1 94 20 LEU B C 1
ATOM 1385 O O . LEU B 1 20 ? 6.887 -27.562 -17.297 1 94 20 LEU B O 1
ATOM 1389 N N . PRO B 1 21 ? 5.746 -29.406 -18 1 88.44 21 PRO B N 1
ATOM 1390 C CA . PRO B 1 21 ? 6.844 -29.766 -18.906 1 88.44 21 PRO B CA 1
ATOM 1391 C C . PRO B 1 21 ? 7.074 -28.719 -20 1 88.44 21 PRO B C 1
ATOM 1393 O O . PRO B 1 21 ? 6.18 -27.922 -20.281 1 88.44 21 PRO B O 1
ATOM 1396 N N . GLU B 1 22 ? 8.281 -28.797 -20.547 1 85.06 22 GLU B N 1
ATOM 1397 C CA . GLU B 1 22 ? 8.633 -27.859 -21.609 1 85.06 22 GLU B CA 1
ATOM 1398 C C . GLU B 1 22 ? 7.625 -27.922 -22.75 1 85.06 22 GLU B C 1
ATOM 1400 O O . GLU B 1 22 ? 7.156 -29.016 -23.109 1 85.06 22 GLU B O 1
ATOM 1405 N N . ASN B 1 23 ? 7.074 -26.906 -23.328 1 84.06 23 ASN B N 1
ATOM 1406 C CA . ASN B 1 23 ? 6.227 -26.781 -24.516 1 84.06 23 ASN B CA 1
ATOM 1407 C C . ASN B 1 23 ? 4.766 -27.062 -24.188 1 84.06 23 ASN B C 1
ATOM 1409 O O . ASN B 1 23 ? 3.943 -27.234 -25.078 1 84.06 23 ASN B O 1
A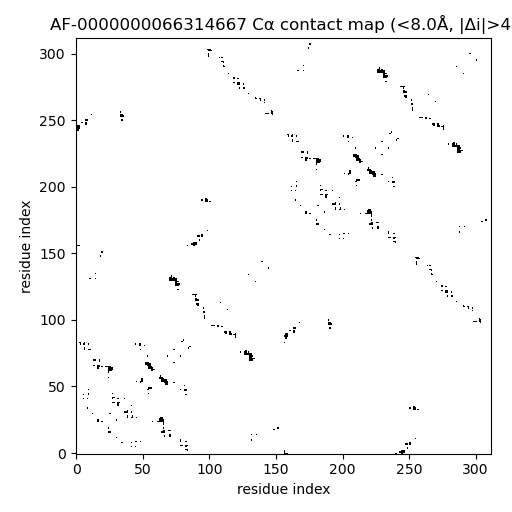TOM 1413 N N . ARG B 1 24 ? 4.492 -27.344 -22.922 1 91.75 24 ARG B N 1
ATOM 1414 C CA . ARG B 1 24 ? 3.098 -27.5 -22.531 1 91.75 24 ARG B CA 1
ATOM 1415 C C . ARG B 1 24 ? 2.502 -26.188 -22.062 1 91.75 24 ARG B C 1
ATOM 1417 O O . ARG B 1 24 ? 3.217 -25.312 -21.562 1 91.75 24 ARG B O 1
ATOM 1424 N N . THR B 1 25 ? 1.25 -26.094 -22.375 1 95.88 25 THR B N 1
ATOM 1425 C CA . THR B 1 25 ? 0.503 -24.906 -22 1 95.88 25 THR B CA 1
ATOM 1426 C C . THR B 1 25 ? -0.743 -25.281 -21.203 1 95.88 25 THR B C 1
ATOM 1428 O O . THR B 1 25 ? -1.118 -26.453 -21.141 1 95.88 25 THR B O 1
ATOM 1431 N N . MET B 1 26 ? -1.296 -24.344 -20.531 1 96.19 26 MET B N 1
ATOM 1432 C CA . MET B 1 26 ? -2.545 -24.516 -19.797 1 96.19 26 MET B CA 1
ATOM 1433 C C . MET B 1 26 ? -3.518 -23.375 -20.094 1 96.19 26 MET B C 1
ATOM 1435 O O . MET B 1 26 ? -3.111 -22.219 -20.203 1 96.19 26 MET B O 1
ATOM 1439 N N . SER B 1 27 ? -4.766 -23.75 -20.172 1 95.81 27 SER B N 1
ATOM 1440 C CA . SER B 1 27 ? -5.781 -22.734 -20.438 1 95.81 27 SER B CA 1
ATOM 1441 C C . SER B 1 27 ? -6.094 -21.922 -19.188 1 95.81 27 SER B C 1
ATOM 1443 O O . SER B 1 27 ? -5.922 -22.406 -18.062 1 95.81 27 SER B O 1
ATOM 1445 N N . SER B 1 28 ? -6.609 -20.672 -19.438 1 96.12 28 SER B N 1
ATOM 1446 C CA . SER B 1 28 ? -7.008 -19.844 -18.328 1 96.12 28 SER B CA 1
ATOM 1447 C C . SER B 1 28 ? -8.172 -20.453 -17.562 1 96.12 28 SER B C 1
ATOM 1449 O O . SER B 1 28 ? -8.281 -20.281 -16.344 1 96.12 28 SER B O 1
ATOM 1451 N N . ILE B 1 29 ? -9.008 -21.203 -18.234 1 95.88 29 ILE B N 1
ATOM 1452 C CA . ILE B 1 29 ? -10.172 -21.828 -17.609 1 95.88 29 ILE B CA 1
ATOM 1453 C C . ILE B 1 29 ? -9.711 -22.922 -16.641 1 95.88 29 ILE B C 1
ATOM 1455 O O . ILE B 1 29 ? -10.242 -23.031 -15.531 1 95.88 29 ILE B O 1
ATOM 1459 N N . ALA B 1 30 ? -8.773 -23.797 -17.078 1 96.06 30 ALA B N 1
ATOM 1460 C CA . ALA B 1 30 ? -8.242 -24.828 -16.188 1 96.06 30 ALA B CA 1
ATOM 1461 C C . ALA B 1 30 ? -7.637 -24.219 -14.93 1 96.06 30 ALA B C 1
ATOM 1463 O O . ALA B 1 30 ? -7.867 -24.719 -13.82 1 96.06 30 ALA B O 1
ATOM 1464 N N . LEU B 1 31 ? -6.875 -23.188 -15.086 1 97.38 31 LEU B N 1
ATOM 1465 C CA . LEU B 1 31 ? -6.23 -22.5 -13.961 1 97.38 31 LEU B CA 1
ATOM 1466 C C . LEU B 1 31 ? -7.27 -21.906 -13.023 1 97.38 31 LEU B C 1
ATOM 1468 O O . LEU B 1 31 ? -7.148 -22.031 -11.797 1 97.38 31 LEU B O 1
ATOM 1472 N N . ALA B 1 32 ? -8.312 -21.25 -13.586 1 97.5 32 ALA B N 1
ATOM 1473 C CA . ALA B 1 32 ? -9.367 -20.656 -12.773 1 97.5 32 ALA B CA 1
ATOM 1474 C C . ALA B 1 32 ? -10.102 -21.719 -11.961 1 97.5 32 ALA B C 1
ATOM 1476 O O . ALA B 1 32 ? -10.414 -21.516 -10.789 1 97.5 32 ALA B O 1
ATOM 1477 N N . ASN B 1 33 ? -10.336 -22.828 -12.602 1 96 33 ASN B N 1
ATOM 1478 C CA . ASN B 1 33 ? -11.016 -23.938 -11.93 1 96 33 ASN B CA 1
ATOM 1479 C C . ASN B 1 33 ? -10.172 -24.484 -10.781 1 96 33 ASN B C 1
ATOM 1481 O O . ASN B 1 33 ? -10.688 -24.766 -9.703 1 96 33 ASN B O 1
ATOM 1485 N N . ARG B 1 34 ? -8.914 -24.688 -11.039 1 94.31 34 ARG B N 1
ATOM 1486 C CA . ARG B 1 34 ? -8.008 -25.203 -10.023 1 94.31 34 ARG B CA 1
ATOM 1487 C C . ARG B 1 34 ? -7.957 -24.281 -8.812 1 94.31 34 ARG B C 1
ATOM 1489 O O . ARG B 1 34 ? -8 -24.75 -7.668 1 94.31 34 ARG B O 1
ATOM 1496 N N . LEU B 1 35 ? -7.883 -23 -9.023 1 95.69 35 LEU B N 1
ATOM 1497 C CA . LEU B 1 35 ? -7.707 -22.031 -7.957 1 95.69 35 LEU B CA 1
ATOM 1498 C C . LEU B 1 35 ? -9.055 -21.578 -7.402 1 95.69 35 LEU B C 1
ATOM 1500 O O . LEU B 1 35 ? -9.117 -20.828 -6.422 1 95.69 35 LEU B O 1
ATOM 1504 N N . LYS B 1 36 ? -10.133 -22.031 -8.023 1 96 36 LYS B N 1
ATOM 1505 C CA . LYS B 1 36 ? -11.492 -21.688 -7.605 1 96 36 LYS B CA 1
ATOM 1506 C C . LYS B 1 36 ? -11.688 -20.172 -7.562 1 96 36 LYS B C 1
ATOM 1508 O O . LYS B 1 36 ? -12.156 -19.625 -6.559 1 96 36 LYS B O 1
ATOM 1513 N N . VAL B 1 37 ? -11.305 -19.547 -8.625 1 97 37 VAL B N 1
ATOM 1514 C CA . VAL B 1 37 ? -11.461 -18.094 -8.758 1 97 37 VAL B CA 1
ATOM 1515 C C . VAL B 1 37 ? -12.289 -17.781 -10 1 97 37 VAL B C 1
ATOM 1517 O O . VAL B 1 37 ? -12.617 -18.688 -10.781 1 97 37 VAL B O 1
ATOM 1520 N N . SER B 1 38 ? -12.672 -16.562 -10.203 1 97.69 38 SER B N 1
ATOM 1521 C CA . SER B 1 38 ? -13.477 -16.125 -11.336 1 97.69 38 SER B CA 1
ATOM 1522 C C . SER B 1 38 ? -12.719 -16.281 -12.648 1 97.69 38 SER B C 1
ATOM 1524 O O . SER B 1 38 ? -11.656 -15.688 -12.836 1 97.69 38 SER B O 1
ATOM 1526 N N . PRO B 1 39 ? -13.289 -17.062 -13.609 1 97.94 39 PRO B N 1
ATOM 1527 C CA . PRO B 1 39 ? -12.609 -17.234 -14.891 1 97.94 39 PRO B CA 1
ATOM 1528 C C . PRO B 1 39 ? -12.422 -15.914 -15.633 1 97.94 39 PRO B C 1
ATOM 1530 O O . PRO B 1 39 ? -11.367 -15.68 -16.234 1 97.94 39 PRO B O 1
ATOM 1533 N N . SER B 1 40 ? -13.414 -15.055 -15.586 1 98.12 40 SER B N 1
ATOM 1534 C CA . SER B 1 40 ? -13.336 -13.773 -16.281 1 98.12 40 SER B CA 1
ATOM 1535 C C . SER B 1 40 ? -12.25 -12.883 -15.664 1 98.12 40 SER B C 1
ATOM 1537 O O . SER B 1 40 ? -11.516 -12.219 -16.391 1 98.12 40 SER B O 1
ATOM 1539 N N . TYR B 1 41 ? -12.125 -12.891 -14.383 1 97.44 41 TYR B N 1
ATOM 1540 C CA . TYR B 1 41 ? -11.117 -12.07 -13.727 1 97.44 41 TYR B CA 1
ATOM 1541 C C . TYR B 1 41 ? -9.719 -12.633 -13.961 1 97.44 41 TYR B C 1
ATOM 1543 O O . TYR B 1 41 ? -8.773 -11.883 -14.195 1 97.44 41 TYR B O 1
ATOM 1551 N N . LEU B 1 42 ? -9.602 -13.945 -13.906 1 98.06 42 LEU B N 1
ATOM 1552 C CA . LEU B 1 42 ? -8.289 -14.555 -14.102 1 98.06 42 LEU B CA 1
ATOM 1553 C C . LEU B 1 42 ? -7.793 -14.312 -15.523 1 98.06 42 LEU B C 1
ATOM 1555 O O . LEU B 1 42 ? -6.59 -14.148 -15.75 1 98.06 42 LEU B O 1
ATOM 1559 N N . LYS B 1 43 ? -8.719 -14.336 -16.406 1 97.56 43 LYS B N 1
ATOM 1560 C CA . LYS B 1 43 ? -8.328 -14.047 -17.781 1 97.56 43 LYS B CA 1
ATOM 1561 C C . LYS B 1 43 ? -7.684 -12.672 -17.891 1 97.56 43 LYS B C 1
ATOM 1563 O O . LYS B 1 43 ? -6.711 -12.492 -18.625 1 97.56 43 LYS B O 1
ATOM 1568 N N . LYS B 1 44 ? -8.211 -11.727 -17.234 1 97.81 44 LYS B N 1
ATOM 1569 C CA . LYS B 1 44 ? -7.633 -10.383 -17.219 1 97.81 44 LYS B CA 1
ATOM 1570 C C . LYS B 1 44 ? -6.242 -10.391 -16.578 1 97.81 44 LYS B C 1
ATOM 1572 O O . LYS B 1 44 ? -5.332 -9.711 -17.062 1 97.81 44 LYS B O 1
ATOM 1577 N N . ILE B 1 45 ? -6.145 -11.086 -15.523 1 98.12 45 ILE B N 1
ATOM 1578 C CA . ILE B 1 45 ? -4.871 -11.219 -14.828 1 98.12 45 ILE B CA 1
ATOM 1579 C C . ILE B 1 45 ? -3.832 -11.828 -15.773 1 98.12 45 ILE B C 1
ATOM 1581 O O . ILE B 1 45 ? -2.711 -11.328 -15.883 1 98.12 45 ILE B O 1
ATOM 1585 N N . ILE B 1 46 ? -4.238 -12.891 -16.406 1 98.31 46 ILE B N 1
ATOM 1586 C CA . ILE B 1 46 ? -3.34 -13.602 -17.312 1 98.31 46 ILE B CA 1
ATOM 1587 C C . ILE B 1 46 ? -2.924 -12.672 -18.453 1 98.31 46 ILE B C 1
ATOM 1589 O O . ILE B 1 46 ? -1.755 -12.641 -18.844 1 98.31 46 ILE B O 1
ATOM 1593 N N . LYS B 1 47 ? -3.852 -11.953 -18.984 1 98.06 47 LYS B N 1
ATOM 1594 C CA . LYS B 1 47 ? -3.527 -10.992 -20.031 1 98.06 47 LYS B CA 1
ATOM 1595 C C . LYS B 1 47 ? -2.461 -10.008 -19.547 1 98.06 47 LYS B C 1
ATOM 1597 O O . LYS B 1 47 ? -1.521 -9.703 -20.297 1 98.06 47 LYS B O 1
ATOM 1602 N N . SER B 1 48 ? -2.654 -9.492 -18.375 1 98.19 48 SER B N 1
ATOM 1603 C CA . SER B 1 48 ? -1.68 -8.562 -17.812 1 98.19 48 SER B CA 1
ATOM 1604 C C . SER B 1 48 ? -0.303 -9.211 -17.688 1 98.19 48 SER B C 1
ATOM 1606 O O . SER B 1 48 ? 0.714 -8.562 -17.953 1 98.19 48 SER B O 1
ATOM 1608 N N . LEU B 1 49 ? -0.264 -10.445 -17.281 1 98.56 49 LEU B N 1
ATOM 1609 C CA . LEU B 1 49 ? 0.99 -11.172 -17.141 1 98.56 49 LEU B CA 1
ATOM 1610 C C . LEU B 1 49 ? 1.665 -11.375 -18.484 1 98.56 49 LEU B C 1
ATOM 1612 O O . LEU B 1 49 ? 2.893 -11.32 -18.594 1 98.56 49 LEU B O 1
ATOM 1616 N N . VAL B 1 50 ? 0.853 -11.609 -19.5 1 98.38 50 VAL B N 1
ATOM 1617 C CA . VAL B 1 50 ? 1.378 -11.742 -20.859 1 98.38 50 VAL B CA 1
ATOM 1618 C C . VAL B 1 50 ? 1.933 -10.406 -21.328 1 98.38 50 VAL B C 1
ATOM 1620 O O . VAL B 1 50 ? 3.047 -10.336 -21.859 1 98.38 50 VAL B O 1
ATOM 1623 N N . ASP B 1 51 ? 1.163 -9.398 -21.125 1 97.94 51 ASP B N 1
ATOM 1624 C CA . ASP B 1 51 ? 1.563 -8.062 -21.562 1 97.94 51 ASP B CA 1
ATOM 1625 C C . ASP B 1 51 ? 2.883 -7.648 -20.906 1 97.94 51 ASP B C 1
ATOM 1627 O O . ASP B 1 51 ? 3.684 -6.934 -21.531 1 97.94 51 ASP B O 1
ATOM 1631 N N . GLU B 1 52 ? 3.146 -8.086 -19.703 1 97.56 52 GLU B N 1
ATOM 1632 C CA . GLU B 1 52 ? 4.348 -7.707 -18.969 1 97.56 52 GLU B CA 1
ATOM 1633 C C . GLU B 1 52 ? 5.477 -8.711 -19.203 1 97.56 52 GLU B C 1
ATOM 1635 O O . GLU B 1 52 ? 6.539 -8.617 -18.578 1 97.56 52 GLU B O 1
ATOM 1640 N N . GLY B 1 53 ? 5.203 -9.656 -20 1 97.88 53 GLY B N 1
ATOM 1641 C CA . GLY B 1 53 ? 6.238 -10.57 -20.469 1 97.88 53 GLY B CA 1
ATOM 1642 C C . GLY B 1 53 ? 6.531 -11.688 -19.484 1 97.88 53 GLY B C 1
ATOM 1643 O O . GLY B 1 53 ? 7.582 -12.328 -19.562 1 97.88 53 GLY B O 1
ATOM 1644 N N . LEU B 1 54 ? 5.68 -11.961 -18.562 1 98.31 54 LEU B N 1
ATOM 1645 C CA . LEU B 1 54 ? 5.895 -13.039 -17.609 1 98.31 54 LEU B CA 1
ATOM 1646 C C . LEU B 1 54 ? 5.363 -14.359 -18.156 1 98.31 54 LEU B C 1
ATOM 1648 O O . LEU B 1 54 ? 5.895 -15.43 -17.828 1 98.31 54 LEU B O 1
ATOM 1652 N N . LEU B 1 55 ? 4.336 -14.297 -18.984 1 98.25 55 LEU B N 1
ATOM 1653 C CA . LEU B 1 55 ? 3.744 -15.469 -19.609 1 98.25 55 LEU B CA 1
ATOM 1654 C C . LEU B 1 55 ? 3.816 -15.352 -21.141 1 98.25 55 LEU B C 1
ATOM 1656 O O . LEU B 1 55 ? 3.92 -14.25 -21.672 1 98.25 55 LEU B O 1
ATOM 1660 N N . ARG B 1 56 ? 3.771 -16.484 -21.766 1 96.94 56 ARG B N 1
ATOM 1661 C CA . ARG B 1 56 ? 3.617 -16.609 -23.203 1 96.94 56 ARG B CA 1
ATOM 1662 C C . ARG B 1 56 ? 2.252 -17.172 -23.578 1 96.94 56 ARG B C 1
ATOM 1664 O O . ARG B 1 56 ? 1.781 -18.125 -22.938 1 96.94 56 ARG B O 1
ATOM 1671 N N . SER B 1 57 ? 1.701 -16.578 -24.578 1 96.44 57 SER B N 1
ATOM 1672 C CA . SER B 1 57 ? 0.427 -17.078 -25.078 1 96.44 57 SER B CA 1
ATOM 1673 C C . SER B 1 57 ? 0.616 -17.875 -26.375 1 96.44 57 SER B C 1
ATOM 1675 O O . SER B 1 57 ? 1.33 -17.438 -27.281 1 96.44 57 SER B O 1
ATOM 1677 N N . THR B 1 58 ? 0.1 -19 -26.422 1 94.25 58 THR B N 1
ATOM 1678 C CA . THR B 1 58 ? 0.062 -19.828 -27.609 1 94.25 58 THR B CA 1
ATOM 1679 C C . THR B 1 58 ? -1.367 -19.984 -28.125 1 94.25 58 THR B C 1
ATOM 1681 O O . THR B 1 58 ? -2.219 -20.562 -27.453 1 94.25 58 THR B O 1
ATOM 1684 N N . PRO B 1 59 ? -1.612 -19.422 -29.297 1 90.69 59 PRO B N 1
ATOM 1685 C CA . PRO B 1 59 ? -2.969 -19.484 -29.859 1 90.69 59 PRO B CA 1
ATOM 1686 C C . PRO B 1 59 ? -3.354 -20.891 -30.328 1 90.69 59 PRO B C 1
ATOM 1688 O O . PRO B 1 59 ? -2.48 -21.734 -30.547 1 90.69 59 PRO B O 1
ATOM 1691 N N . GLY B 1 60 ? -4.668 -21.172 -30.5 1 86.06 60 GLY B N 1
ATOM 1692 C CA . GLY B 1 60 ? -5.18 -22.406 -31.078 1 86.06 60 GLY B CA 1
ATOM 1693 C C . GLY B 1 60 ? -5.926 -23.266 -30.094 1 86.06 60 GLY B C 1
ATOM 1694 O O . GLY B 1 60 ? -5.891 -23 -28.875 1 86.06 60 GLY B O 1
ATOM 1695 N N . LYS B 1 61 ? -6.586 -24.344 -30.484 1 82.81 61 LYS B N 1
ATOM 1696 C CA . LYS B 1 61 ? -7.398 -25.25 -29.688 1 82.81 61 LYS B CA 1
ATOM 1697 C C . LYS B 1 61 ? -6.566 -25.906 -28.578 1 82.81 61 LYS B C 1
ATOM 1699 O O . LYS B 1 61 ? -7.059 -26.141 -27.484 1 82.81 61 LYS B O 1
ATOM 1704 N N . ASN B 1 62 ? -5.281 -26.203 -28.922 1 81.62 62 ASN B N 1
ATOM 1705 C CA . ASN B 1 62 ? -4.395 -26.812 -27.938 1 81.62 62 ASN B CA 1
ATOM 1706 C C . ASN B 1 62 ? -3.449 -25.781 -27.312 1 81.62 62 ASN B C 1
ATOM 1708 O O . ASN B 1 62 ? -2.422 -26.141 -26.734 1 81.62 62 ASN B O 1
ATOM 1712 N N . GLY B 1 63 ? -3.953 -24.547 -27.562 1 91.88 63 GLY B N 1
ATOM 1713 C CA . GLY B 1 63 ? -3.109 -23.484 -27.047 1 91.88 63 GLY B CA 1
ATOM 1714 C C . GLY B 1 63 ? -3.373 -23.156 -25.594 1 91.88 63 GLY B C 1
ATOM 1715 O O . GLY B 1 63 ? -4.016 -23.938 -24.891 1 91.88 63 GLY B O 1
ATOM 1716 N N . GLY B 1 64 ? -2.664 -22.094 -25.031 1 96.25 64 GLY B N 1
ATOM 1717 C CA . GLY B 1 64 ? -2.715 -21.688 -23.641 1 96.25 64 GLY B CA 1
ATOM 1718 C C . GLY B 1 64 ? -1.524 -20.844 -23.219 1 96.25 64 GLY B C 1
ATOM 1719 O O . GLY B 1 64 ? -1.029 -20.031 -24 1 96.25 64 GLY B O 1
ATOM 1720 N N . PHE B 1 65 ? -1.247 -21.016 -22.016 1 97.38 65 PHE B N 1
ATOM 1721 C CA . PHE B 1 65 ? -0.233 -20.125 -21.453 1 97.38 65 PHE B CA 1
ATOM 1722 C C . PHE B 1 65 ? 0.893 -20.922 -20.812 1 97.38 65 PHE B C 1
ATOM 1724 O O . PHE B 1 65 ? 0.661 -22 -20.266 1 97.38 65 PHE B O 1
ATOM 1731 N N . SER B 1 66 ? 2.027 -20.453 -20.953 1 97.25 66 SER B N 1
ATOM 1732 C CA . SER B 1 66 ? 3.221 -21 -20.312 1 97.25 66 SER B CA 1
ATOM 1733 C C . SER B 1 66 ? 4.121 -19.875 -19.797 1 97.25 66 SER B C 1
ATOM 1735 O O . SER B 1 66 ? 3.912 -18.703 -20.109 1 97.25 66 SER B O 1
ATOM 1737 N N . LEU B 1 67 ? 5.102 -20.25 -19 1 97.44 67 LEU B N 1
ATOM 1738 C CA . LEU B 1 67 ? 6.035 -19.25 -18.484 1 97.44 67 LEU B CA 1
ATOM 1739 C C . LEU B 1 67 ? 6.895 -18.688 -19.609 1 97.44 67 LEU B C 1
ATOM 1741 O O . LEU B 1 67 ? 7.301 -19.422 -20.516 1 97.44 67 LEU B O 1
ATOM 1745 N N . ASN B 1 68 ? 7.164 -17.422 -19.516 1 96.69 68 ASN B N 1
ATOM 1746 C CA . ASN B 1 68 ? 8.07 -16.781 -20.469 1 96.69 68 ASN B CA 1
ATOM 1747 C C . ASN B 1 68 ? 9.438 -16.531 -19.844 1 96.69 68 ASN B C 1
ATOM 1749 O O . ASN B 1 68 ? 10.367 -16.094 -20.531 1 96.69 68 ASN B O 1
ATOM 1753 N N . LYS B 1 69 ? 9.594 -16.609 -18.531 1 95.5 69 LYS B N 1
ATOM 1754 C CA . LYS B 1 69 ? 10.812 -16.453 -17.734 1 95.5 69 LYS B CA 1
ATOM 1755 C C . LYS B 1 69 ? 10.914 -17.531 -16.656 1 95.5 69 LYS B C 1
ATOM 1757 O O . LYS B 1 69 ? 9.898 -18.031 -16.188 1 95.5 69 LYS B O 1
ATOM 1762 N N . GLU B 1 70 ? 12.125 -17.828 -16.297 1 96.06 70 GLU B N 1
ATOM 1763 C CA . GLU B 1 70 ? 12.289 -18.734 -15.172 1 96.06 70 GLU B CA 1
ATOM 1764 C C . GLU B 1 70 ? 11.859 -18.078 -13.867 1 96.06 70 GLU B C 1
ATOM 1766 O O . GLU B 1 70 ? 11.969 -16.859 -13.711 1 96.06 70 GLU B O 1
ATOM 1771 N N . LEU B 1 71 ? 11.422 -18.906 -12.891 1 97.56 71 LEU B N 1
ATOM 1772 C CA . LEU B 1 71 ? 10.906 -18.391 -11.625 1 97.56 71 LEU B CA 1
ATOM 1773 C C . LEU B 1 71 ? 11.953 -17.547 -10.914 1 97.56 71 LEU B C 1
ATOM 1775 O O . LEU B 1 71 ? 11.625 -16.578 -10.227 1 97.56 71 LEU B O 1
ATOM 1779 N N . HIS B 1 72 ? 13.281 -17.891 -11.094 1 97.06 72 HIS B N 1
ATOM 1780 C CA . HIS B 1 72 ? 14.359 -17.156 -10.43 1 97.06 72 HIS B CA 1
ATOM 1781 C C . HIS B 1 72 ? 14.469 -15.734 -10.953 1 97.06 72 HIS B C 1
ATOM 1783 O O . HIS B 1 72 ? 15.023 -14.859 -10.281 1 97.06 72 HIS B O 1
ATOM 1789 N N . ASP B 1 73 ? 13.945 -15.531 -12.148 1 97.5 73 ASP B N 1
ATOM 1790 C CA . ASP B 1 73 ? 14.031 -14.227 -12.789 1 97.5 73 ASP B CA 1
ATOM 1791 C C . ASP B 1 73 ? 12.758 -13.414 -12.562 1 97.5 73 ASP B C 1
ATOM 1793 O O . ASP B 1 73 ? 12.602 -12.328 -13.125 1 97.5 73 ASP B O 1
ATOM 1797 N N . ILE B 1 74 ? 11.797 -13.914 -11.867 1 98.31 74 ILE B N 1
ATOM 1798 C CA . ILE B 1 74 ? 10.547 -13.219 -11.57 1 98.31 74 ILE B CA 1
ATOM 1799 C C . ILE B 1 74 ? 10.477 -12.898 -10.078 1 98.31 74 ILE B C 1
ATOM 1801 O O . ILE B 1 74 ? 10.453 -13.805 -9.242 1 98.31 74 ILE B O 1
ATOM 1805 N N . SER B 1 75 ? 10.445 -11.641 -9.727 1 97.44 75 SER B N 1
ATOM 1806 C CA . SER B 1 75 ? 10.328 -11.203 -8.336 1 97.44 75 SER B CA 1
ATOM 1807 C C . SER B 1 75 ? 8.883 -10.852 -7.988 1 97.44 75 SER B C 1
ATOM 1809 O O . SER B 1 75 ? 8.039 -10.734 -8.875 1 97.44 75 SER B O 1
ATOM 1811 N N . PHE B 1 76 ? 8.641 -10.672 -6.688 1 96.12 76 PHE B N 1
ATOM 1812 C CA . PHE B 1 76 ? 7.344 -10.172 -6.25 1 96.12 76 PHE B CA 1
ATOM 1813 C C . PHE B 1 76 ? 7.043 -8.82 -6.875 1 96.12 76 PHE B C 1
ATOM 1815 O O . PHE B 1 76 ? 5.891 -8.508 -7.172 1 96.12 76 PHE B O 1
ATOM 1822 N N . TYR B 1 77 ? 8.117 -8.078 -7.082 1 96.06 77 TYR B N 1
ATOM 1823 C CA . TYR B 1 77 ? 7.922 -6.75 -7.656 1 96.06 77 TYR B CA 1
ATOM 1824 C C . TYR B 1 77 ? 7.461 -6.844 -9.102 1 96.06 77 TYR B C 1
ATOM 1826 O O . TYR B 1 77 ? 6.633 -6.047 -9.547 1 96.06 77 TYR B O 1
ATOM 1834 N N . ASP B 1 78 ? 8.023 -7.809 -9.844 1 97.5 78 ASP B N 1
ATOM 1835 C CA . ASP B 1 78 ? 7.582 -8.016 -11.219 1 97.5 78 ASP B CA 1
ATOM 1836 C C . ASP B 1 78 ? 6.082 -8.305 -11.273 1 97.5 78 ASP B C 1
ATOM 1838 O O . ASP B 1 78 ? 5.375 -7.785 -12.133 1 97.5 78 ASP B O 1
ATOM 1842 N N . VAL B 1 79 ? 5.645 -9.148 -10.359 1 97.44 79 VAL B N 1
ATOM 1843 C CA . VAL B 1 79 ? 4.23 -9.492 -10.305 1 97.44 79 VAL B CA 1
ATOM 1844 C C . VAL B 1 79 ? 3.414 -8.273 -9.883 1 97.44 79 VAL B C 1
ATOM 1846 O O . VAL B 1 79 ? 2.334 -8.023 -10.414 1 97.44 79 VAL B O 1
ATOM 1849 N N . PHE B 1 80 ? 3.967 -7.566 -8.93 1 95.06 80 PHE B N 1
ATOM 1850 C CA . PHE B 1 80 ? 3.312 -6.348 -8.461 1 95.06 80 PHE B CA 1
ATOM 1851 C C . PHE B 1 80 ? 3.086 -5.379 -9.617 1 95.06 80 PHE B C 1
ATOM 1853 O O . PHE B 1 80 ? 1.98 -4.863 -9.797 1 95.06 80 PHE B O 1
ATOM 1860 N N . LEU B 1 81 ? 4.078 -5.168 -10.43 1 95.69 81 LEU B N 1
ATOM 1861 C CA . LEU B 1 81 ? 3.988 -4.254 -11.562 1 95.69 81 LEU B CA 1
ATOM 1862 C C . LEU B 1 81 ? 2.938 -4.73 -12.562 1 95.69 81 LEU B C 1
ATOM 1864 O O . LEU B 1 81 ? 2.182 -3.922 -13.102 1 95.69 81 LEU B O 1
ATOM 1868 N N . ALA B 1 82 ? 2.883 -5.984 -12.719 1 97 82 ALA B N 1
ATOM 1869 C CA . ALA B 1 82 ? 1.972 -6.551 -13.711 1 97 82 ALA B CA 1
ATOM 1870 C C . ALA B 1 82 ? 0.518 -6.387 -13.273 1 97 82 ALA B C 1
ATOM 1872 O O . ALA B 1 82 ? -0.368 -6.207 -14.117 1 97 82 ALA B O 1
ATOM 1873 N N . ILE B 1 83 ? 0.276 -6.414 -12.016 1 96.25 83 ILE B N 1
ATOM 1874 C CA . ILE B 1 83 ? -1.101 -6.508 -11.539 1 96.25 83 ILE B CA 1
ATOM 1875 C C . ILE B 1 83 ? -1.547 -5.16 -10.977 1 96.25 83 ILE B C 1
ATOM 1877 O O . ILE B 1 83 ? -2.676 -4.723 -11.219 1 96.25 83 ILE B O 1
ATOM 1881 N N . GLU B 1 84 ? -0.663 -4.543 -10.117 1 91.81 84 GLU B N 1
ATOM 1882 C CA . GLU B 1 84 ? -1.03 -3.301 -9.445 1 91.81 84 GLU B CA 1
ATOM 1883 C C . GLU B 1 84 ? -0.69 -2.086 -10.305 1 91.81 84 GLU B C 1
ATOM 1885 O O . GLU B 1 84 ? -1.239 -1.001 -10.094 1 91.81 84 GLU B O 1
ATOM 1890 N N . GLY B 1 85 ? 0.224 -2.264 -11.25 1 91.56 85 GLY B N 1
ATOM 1891 C CA . GLY B 1 85 ? 0.608 -1.168 -12.125 1 91.56 85 GLY B CA 1
ATOM 1892 C C . GLY B 1 85 ? 1.931 -0.533 -11.734 1 91.56 85 GLY B C 1
ATOM 1893 O O . GLY B 1 85 ? 2.52 -0.886 -10.711 1 91.56 85 GLY B O 1
ATOM 1894 N N . ARG B 1 86 ? 2.447 0.362 -12.602 1 89.19 86 ARG B N 1
ATOM 1895 C CA . ARG B 1 86 ? 3.777 0.948 -12.469 1 89.19 86 ARG B CA 1
ATOM 1896 C C . ARG B 1 86 ? 3.727 2.238 -11.656 1 89.19 86 ARG B C 1
ATOM 1898 O O . ARG B 1 86 ? 4.766 2.83 -11.352 1 89.19 86 ARG B O 1
ATOM 1905 N N . GLY B 1 87 ? 2.65 2.57 -11.258 1 87.06 87 GLY B N 1
ATOM 1906 C CA . GLY B 1 87 ? 2.541 3.789 -10.477 1 87.06 87 GLY B CA 1
ATOM 1907 C C . GLY B 1 87 ? 3.055 3.635 -9.055 1 87.06 87 GLY B C 1
ATOM 1908 O O . GLY B 1 87 ? 3.15 2.518 -8.539 1 87.06 87 GLY B O 1
ATOM 1909 N N . ARG B 1 88 ? 3.502 4.738 -8.445 1 88.31 88 ARG B N 1
ATOM 1910 C CA . ARG B 1 88 ? 3.971 4.738 -7.059 1 88.31 88 ARG B CA 1
ATOM 1911 C C . ARG B 1 88 ? 2.801 4.656 -6.086 1 88.31 88 ARG B C 1
ATOM 1913 O O . ARG B 1 88 ? 1.764 5.285 -6.297 1 88.31 88 ARG B O 1
ATOM 1920 N N . ILE B 1 89 ? 2.986 3.777 -5.098 1 88.12 89 ILE B N 1
ATOM 1921 C CA . ILE B 1 89 ? 1.99 3.668 -4.035 1 88.12 89 ILE B CA 1
ATOM 1922 C C . ILE B 1 89 ? 2.092 4.871 -3.105 1 88.12 89 ILE B C 1
ATOM 1924 O O . ILE B 1 89 ? 1.076 5.453 -2.717 1 88.12 89 ILE B O 1
ATOM 1928 N N . PHE B 1 90 ? 3.307 5.258 -2.775 1 89.88 90 PHE B N 1
ATOM 1929 C CA . PHE B 1 90 ? 3.57 6.34 -1.836 1 89.88 90 PHE B CA 1
ATOM 1930 C C . PHE B 1 90 ? 4.121 7.566 -2.561 1 89.88 90 PHE B C 1
ATOM 1932 O O . PHE B 1 90 ? 5.312 7.637 -2.855 1 89.88 90 PHE B O 1
ATOM 1939 N N . GLN B 1 91 ? 3.283 8.406 -2.969 1 87.38 91 GLN B N 1
ATOM 1940 C CA . GLN B 1 91 ? 3.666 9.633 -3.664 1 87.38 91 GLN B CA 1
ATOM 1941 C C . GLN B 1 91 ? 2.879 10.828 -3.143 1 87.38 91 GLN B C 1
ATOM 1943 O O . GLN B 1 91 ? 1.684 10.719 -2.859 1 87.38 91 GLN B O 1
ATOM 1948 N N . SER B 1 92 ? 3.57 11.883 -3.082 1 87.56 92 SER B N 1
ATOM 1949 C CA . SER B 1 92 ? 2.926 13.125 -2.67 1 87.56 92 SER B CA 1
ATOM 1950 C C . SER B 1 92 ? 1.896 13.586 -3.699 1 87.56 92 SER B C 1
ATOM 1952 O O . SER B 1 92 ? 2.092 13.406 -4.902 1 87.56 92 SER B O 1
ATOM 1954 N N . GLN B 1 93 ? 0.885 14.211 -3.207 1 84.56 93 GLN B N 1
ATOM 1955 C CA . GLN B 1 93 ? -0.15 14.742 -4.094 1 84.56 93 GLN B CA 1
ATOM 1956 C C . GLN B 1 93 ? 0.039 16.234 -4.336 1 84.56 93 GLN B C 1
ATOM 1958 O O . GLN B 1 93 ? -0.835 16.891 -4.902 1 84.56 93 GLN B O 1
ATOM 1963 N N . GLY B 1 94 ? 1.067 16.766 -3.891 1 84.25 94 GLY B N 1
ATOM 1964 C CA . GLY B 1 94 ? 1.466 18.109 -4.238 1 84.25 94 GLY B CA 1
ATOM 1965 C C . GLY B 1 94 ? 0.716 19.172 -3.459 1 84.25 94 GLY B C 1
ATOM 1966 O O . GLY B 1 94 ? 0.282 20.188 -4.027 1 84.25 94 GLY B O 1
ATOM 1967 N N . LEU B 1 95 ? 0.52 19.047 -2.195 1 87.88 95 LEU B N 1
ATOM 1968 C CA . LEU B 1 95 ? -0.22 20 -1.381 1 87.88 95 LEU B CA 1
ATOM 1969 C C . LEU B 1 95 ? 0.723 21.016 -0.745 1 87.88 95 LEU B C 1
ATOM 1971 O O . LEU B 1 95 ? 0.278 21.938 -0.051 1 87.88 95 LEU B O 1
ATOM 1975 N N . LEU B 1 96 ? 1.979 20.859 -1.036 1 87.88 96 LEU B N 1
ATOM 1976 C CA . LEU B 1 96 ? 2.994 21.688 -0.381 1 87.88 96 LEU B CA 1
ATOM 1977 C C . LEU B 1 96 ? 2.748 23.156 -0.642 1 87.88 96 LEU B C 1
ATOM 1979 O O . LEU B 1 96 ? 2.826 23.984 0.277 1 87.88 96 LEU B O 1
ATOM 1983 N N . GLN B 1 97 ? 2.459 23.453 -1.854 1 87.06 97 GLN B N 1
ATOM 1984 C CA . GLN B 1 97 ? 2.293 24.859 -2.217 1 87.06 97 GLN B CA 1
ATOM 1985 C C . GLN B 1 97 ? 1.133 25.484 -1.45 1 87.06 97 GLN B C 1
ATOM 1987 O O . GLN B 1 97 ? 1.222 26.641 -1.018 1 87.06 97 GLN B O 1
ATOM 1992 N N . ASN B 1 98 ? 0.085 24.828 -1.332 1 90.19 98 ASN B N 1
ATOM 1993 C CA . ASN B 1 98 ? -1.062 25.312 -0.579 1 90.19 98 ASN B CA 1
ATOM 1994 C C . ASN B 1 98 ? -0.734 25.484 0.903 1 90.19 98 ASN B C 1
ATOM 1996 O O . ASN B 1 98 ? -1.25 26.375 1.563 1 90.19 98 ASN B O 1
ATOM 2000 N N . PHE B 1 99 ? 0.067 24.656 1.361 1 91.44 99 PHE B N 1
ATOM 2001 C CA . PHE B 1 99 ? 0.502 24.688 2.752 1 91.44 99 PHE B CA 1
ATOM 2002 C C . PHE B 1 99 ? 1.381 25.906 3.016 1 91.44 99 PHE B C 1
ATOM 2004 O O . PHE B 1 99 ? 1.136 26.672 3.957 1 91.44 99 PHE B O 1
ATOM 2011 N N . ILE B 1 100 ? 2.279 26.141 2.188 1 87.25 100 ILE B N 1
ATOM 2012 C CA . ILE B 1 100 ? 3.25 27.203 2.408 1 87.25 100 ILE B CA 1
ATOM 2013 C C . ILE B 1 100 ? 2.639 28.547 2.014 1 87.25 100 ILE B C 1
ATOM 2015 O O . ILE B 1 100 ? 3.033 29.594 2.535 1 87.25 100 ILE B O 1
ATOM 2019 N N . GLY B 1 101 ? 1.515 28.578 1.135 1 77.56 101 GLY B N 1
ATOM 2020 C CA . GLY B 1 101 ? 0.859 29.797 0.688 1 77.56 101 GLY B CA 1
ATOM 2021 C C . GLY B 1 101 ? 1.702 30.609 -0.279 1 77.56 101 GLY B C 1
ATOM 2022 O O . GLY B 1 101 ? 1.336 31.734 -0.643 1 77.56 101 GLY B O 1
ATOM 2023 N N . SER B 1 102 ? 2.982 30.422 -0.415 1 62.84 102 SER B N 1
ATOM 2024 C CA . SER B 1 102 ? 3.812 31.312 -1.214 1 62.84 102 SER B CA 1
ATOM 2025 C C . SER B 1 102 ? 3.914 30.844 -2.658 1 62.84 102 SER B C 1
ATOM 2027 O O . SER B 1 102 ? 3.709 29.656 -2.939 1 62.84 102 SER B O 1
ATOM 2029 N N . GLU B 1 103 ? 3.641 31.844 -3.596 1 56.91 103 GLU B N 1
ATOM 2030 C CA . GLU B 1 103 ? 4.129 31.656 -4.957 1 56.91 103 GLU B CA 1
ATOM 2031 C C . GLU B 1 103 ? 5.543 31.078 -4.961 1 56.91 103 GLU B C 1
ATOM 2033 O O . GLU B 1 103 ? 6.293 31.266 -5.922 1 56.91 103 GLU B O 1
ATOM 2038 N N . SER B 1 104 ? 5.926 30.703 -3.934 1 52.31 104 SER B N 1
ATOM 2039 C CA . SER B 1 104 ? 7.363 30.469 -3.895 1 52.31 104 SER B CA 1
ATOM 2040 C C . SER B 1 104 ? 7.797 29.516 -5.004 1 52.31 104 SER B C 1
ATOM 2042 O O . SER B 1 104 ? 7 28.703 -5.477 1 52.31 104 SER B O 1
ATOM 2044 N N . GLY B 1 105 ? 8.797 29.797 -5.684 1 51.72 105 GLY B N 1
ATOM 2045 C CA . GLY B 1 105 ? 9.445 29.141 -6.805 1 51.72 105 GLY B CA 1
ATOM 2046 C C . GLY B 1 105 ? 9.305 27.625 -6.77 1 51.72 105 GLY B C 1
ATOM 2047 O O . GLY B 1 105 ? 8.547 27.078 -5.961 1 51.72 105 GLY B O 1
ATOM 2048 N N . LYS B 1 106 ? 10.367 26.891 -7.457 1 51.66 106 LYS B N 1
ATOM 2049 C CA . LYS B 1 106 ? 10.5 25.469 -7.75 1 51.66 106 LYS B CA 1
ATOM 2050 C C . LYS B 1 106 ? 10.375 24.625 -6.48 1 51.66 106 LYS B C 1
ATOM 2052 O O . LYS B 1 106 ? 11.133 24.812 -5.527 1 51.66 106 LYS B O 1
ATOM 2057 N N . ALA B 1 107 ? 9.211 24.328 -6.195 1 51.25 107 ALA B N 1
ATOM 2058 C CA . ALA B 1 107 ? 8.93 23.5 -5.023 1 51.25 107 ALA B CA 1
ATOM 2059 C C . ALA B 1 107 ? 9.984 22.406 -4.855 1 51.25 107 ALA B C 1
ATOM 2061 O O . ALA B 1 107 ? 10.195 21.594 -5.762 1 51.25 107 ALA B O 1
ATOM 2062 N N . LYS B 1 108 ? 11.086 22.703 -4.199 1 58.91 108 LYS B N 1
ATOM 2063 C CA . LYS B 1 108 ? 12.039 21.688 -3.773 1 58.91 108 LYS B CA 1
ATOM 2064 C C . LYS B 1 108 ? 11.328 20.453 -3.232 1 58.91 108 LYS B C 1
ATOM 2066 O O . LYS B 1 108 ? 10.156 20.531 -2.848 1 58.91 108 LYS B O 1
ATOM 2071 N N . ARG B 1 109 ? 11.844 19.453 -3.518 1 63.5 109 ARG B N 1
ATOM 2072 C CA . ARG B 1 109 ? 11.336 18.219 -2.941 1 63.5 109 ARG B CA 1
ATOM 2073 C C . ARG B 1 109 ? 10.984 18.391 -1.469 1 63.5 109 ARG B C 1
ATOM 2075 O O . ARG B 1 109 ? 11.82 18.828 -0.674 1 63.5 109 ARG B O 1
ATOM 2082 N N . CYS B 1 110 ? 9.766 18.359 -1.209 1 76.81 110 CYS B N 1
ATOM 2083 C CA . CYS B 1 110 ? 9.328 18.609 0.16 1 76.81 110 CYS B CA 1
ATOM 2084 C C . CYS B 1 110 ? 9.625 17.406 1.05 1 76.81 110 CYS B C 1
ATOM 2086 O O . CYS B 1 110 ? 9.898 16.312 0.553 1 76.81 110 CYS B O 1
ATOM 2088 N N . ALA B 1 111 ? 9.766 17.688 2.293 1 79.25 111 ALA B N 1
ATOM 2089 C CA . ALA B 1 111 ? 10.094 16.672 3.299 1 79.25 111 ALA B CA 1
ATOM 2090 C C . ALA B 1 111 ? 9.156 15.477 3.197 1 79.25 111 ALA B C 1
ATOM 2092 O O . ALA B 1 111 ? 9.586 14.336 3.354 1 79.25 111 ALA B O 1
ATOM 2093 N N . ILE B 1 112 ? 7.898 15.789 2.857 1 86.94 112 ILE B N 1
ATOM 2094 C CA . ILE B 1 112 ? 6.918 14.711 2.727 1 86.94 112 ILE B CA 1
ATOM 2095 C C . ILE B 1 112 ? 7.258 13.852 1.513 1 86.94 112 ILE B C 1
ATOM 2097 O O . ILE B 1 112 ? 7.293 12.625 1.607 1 86.94 112 ILE B O 1
ATOM 2101 N N . THR B 1 113 ? 7.555 14.523 0.421 1 87.69 113 THR B N 1
ATOM 2102 C CA . THR B 1 113 ? 7.91 13.812 -0.799 1 87.69 113 THR B CA 1
ATOM 2103 C C . THR B 1 113 ? 9.125 12.922 -0.568 1 87.69 113 THR B C 1
ATOM 2105 O O . THR B 1 113 ? 9.141 11.758 -0.99 1 87.69 113 THR B O 1
ATOM 2108 N N . SER B 1 114 ? 10.102 13.492 0.098 1 86.88 114 SER B N 1
ATOM 2109 C CA . SER B 1 114 ? 11.328 12.734 0.358 1 86.88 114 SER B CA 1
ATOM 2110 C C . SER B 1 114 ? 11.039 11.508 1.215 1 86.88 114 SER B C 1
ATOM 2112 O O . SER B 1 114 ? 11.57 10.422 0.951 1 86.88 114 SER B O 1
ATOM 2114 N N . ALA B 1 115 ? 10.273 11.695 2.236 1 87.44 115 ALA B N 1
ATOM 2115 C CA . ALA B 1 115 ? 9.922 10.578 3.117 1 87.44 115 ALA B CA 1
ATOM 2116 C C . ALA B 1 115 ? 9.133 9.516 2.365 1 87.44 115 ALA B C 1
ATOM 2118 O O . ALA B 1 115 ? 9.422 8.32 2.488 1 87.44 115 ALA B O 1
ATOM 2119 N N . LEU B 1 116 ? 8.188 9.93 1.549 1 90.38 116 LEU B N 1
ATOM 2120 C CA . LEU B 1 116 ? 7.371 8.992 0.777 1 90.38 116 LEU B CA 1
ATOM 2121 C C . LEU B 1 116 ? 8.219 8.25 -0.247 1 90.38 116 LEU B C 1
ATOM 2123 O O . LEU B 1 116 ? 8.008 7.062 -0.487 1 90.38 116 LEU B O 1
ATOM 2127 N N . ASP B 1 117 ? 9.18 8.961 -0.806 1 90.94 117 ASP B N 1
ATOM 2128 C CA . ASP B 1 117 ? 10.109 8.32 -1.734 1 90.94 117 ASP B CA 1
ATOM 2129 C C . ASP B 1 117 ? 10.891 7.207 -1.045 1 90.94 117 ASP B C 1
ATOM 2131 O O . ASP B 1 117 ? 11.086 6.129 -1.611 1 90.94 117 ASP B O 1
ATOM 2135 N N . GLU B 1 118 ? 11.336 7.535 0.098 1 89.25 118 GLU B N 1
ATOM 2136 C CA . GLU B 1 118 ? 12.102 6.543 0.847 1 89.25 118 GLU B CA 1
ATOM 2137 C C . GLU B 1 118 ? 11.266 5.309 1.157 1 89.25 118 GLU B C 1
ATOM 2139 O O . GLU B 1 118 ? 11.742 4.18 1.04 1 89.25 118 GLU B O 1
ATOM 2144 N N . ILE B 1 119 ? 10.078 5.512 1.569 1 90.25 119 ILE B N 1
ATOM 2145 C CA . ILE B 1 119 ? 9.164 4.418 1.883 1 90.25 119 ILE B CA 1
ATOM 2146 C C . ILE B 1 119 ? 8.914 3.58 0.631 1 90.25 119 ILE B C 1
ATOM 2148 O O . ILE B 1 119 ? 8.992 2.35 0.675 1 90.25 119 ILE B O 1
ATOM 2152 N N . GLU B 1 120 ? 8.617 4.273 -0.44 1 92.94 120 GLU B N 1
ATOM 2153 C CA . GLU B 1 120 ? 8.398 3.602 -1.719 1 92.94 120 GLU B CA 1
ATOM 2154 C C . GLU B 1 120 ? 9.609 2.766 -2.119 1 92.94 120 GLU B C 1
ATOM 2156 O O . GLU B 1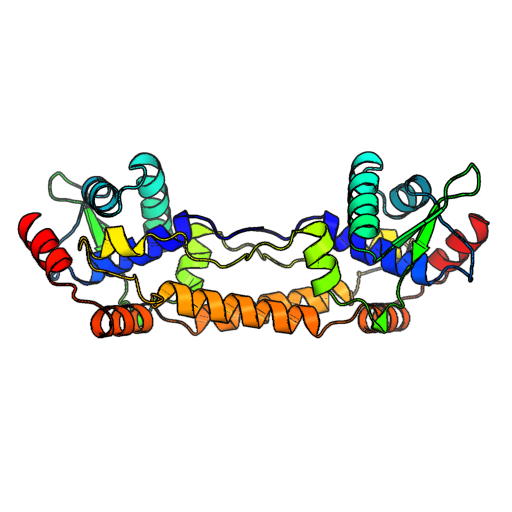 120 ? 9.469 1.608 -2.518 1 92.94 120 GLU B O 1
ATOM 2161 N N . ASN B 1 121 ? 10.766 3.359 -2.043 1 93.94 121 ASN B N 1
ATOM 2162 C CA . ASN B 1 121 ? 11.992 2.67 -2.428 1 93.94 121 ASN B CA 1
ATOM 2163 C C . ASN B 1 121 ? 12.25 1.449 -1.55 1 93.94 121 ASN B C 1
ATOM 2165 O O . ASN B 1 121 ? 12.727 0.421 -2.033 1 93.94 121 ASN B O 1
ATOM 2169 N N . THR B 1 122 ? 11.984 1.588 -0.303 1 92.12 122 THR B N 1
ATOM 2170 C CA . THR B 1 122 ? 12.125 0.458 0.607 1 92.12 122 THR B CA 1
ATOM 2171 C C . THR B 1 122 ? 11.18 -0.672 0.225 1 92.12 122 THR B C 1
ATOM 2173 O O . THR B 1 122 ? 11.562 -1.842 0.217 1 92.12 122 THR B O 1
ATOM 2176 N N . LEU B 1 123 ? 9.992 -0.35 -0.067 1 90.81 123 LEU B N 1
ATOM 2177 C CA . LEU B 1 123 ? 9.008 -1.335 -0.491 1 90.81 123 LEU B CA 1
ATOM 2178 C C . LEU B 1 123 ? 9.453 -2.037 -1.77 1 90.81 123 LEU B C 1
ATOM 2180 O O . LEU B 1 123 ? 9.414 -3.268 -1.851 1 90.81 123 LEU B O 1
ATOM 2184 N N . VAL B 1 124 ? 9.875 -1.23 -2.715 1 93.56 124 VAL B N 1
ATOM 2185 C CA . VAL B 1 124 ? 10.32 -1.764 -3.998 1 93.56 124 VAL B CA 1
ATOM 2186 C C . VAL B 1 124 ? 11.5 -2.711 -3.781 1 93.56 124 VAL B C 1
ATOM 2188 O O . VAL B 1 124 ? 11.531 -3.811 -4.34 1 93.56 124 VAL B O 1
ATOM 2191 N N . ARG B 1 125 ? 12.414 -2.303 -2.996 1 94.12 125 ARG B N 1
ATOM 2192 C CA . ARG B 1 125 ? 13.578 -3.137 -2.707 1 94.12 125 ARG B CA 1
ATOM 2193 C C . ARG B 1 125 ? 13.156 -4.449 -2.051 1 94.12 125 ARG B C 1
ATOM 2195 O O . ARG B 1 125 ? 13.656 -5.516 -2.412 1 94.12 125 ARG B O 1
ATOM 2202 N N . THR B 1 126 ? 12.289 -4.391 -1.146 1 92.31 126 THR B N 1
ATOM 2203 C CA . THR B 1 126 ? 11.836 -5.574 -0.425 1 92.31 126 THR B CA 1
ATOM 2204 C C . THR B 1 126 ? 11.125 -6.543 -1.367 1 92.31 126 THR B C 1
ATOM 2206 O O . THR B 1 126 ? 11.398 -7.742 -1.354 1 92.31 126 THR B O 1
ATOM 2209 N N . LEU B 1 127 ? 10.258 -6.035 -2.168 1 93.38 127 LEU B N 1
ATOM 2210 C CA . LEU B 1 127 ? 9.516 -6.852 -3.123 1 93.38 127 LEU B CA 1
ATOM 2211 C C . LEU B 1 127 ? 10.453 -7.449 -4.168 1 93.38 127 LEU B C 1
ATOM 2213 O O . LEU B 1 127 ? 10.273 -8.594 -4.59 1 93.38 127 LEU B O 1
ATOM 2217 N N . SER B 1 128 ? 11.461 -6.652 -4.578 1 95.5 128 SER B N 1
ATOM 2218 C CA . SER B 1 128 ? 12.391 -7.066 -5.625 1 95.5 128 SER B CA 1
ATOM 2219 C C . SER B 1 128 ? 13.312 -8.172 -5.137 1 95.5 128 SER B C 1
ATOM 2221 O O . SER B 1 128 ? 13.844 -8.953 -5.938 1 95.5 128 SER B O 1
ATOM 2223 N N . ASN B 1 129 ? 13.453 -8.281 -3.869 1 93.56 129 ASN B N 1
ATOM 2224 C CA . ASN B 1 129 ? 14.398 -9.234 -3.297 1 93.56 129 ASN B CA 1
ATOM 2225 C C . ASN B 1 129 ? 13.758 -10.602 -3.092 1 93.56 129 ASN B C 1
ATOM 2227 O O . ASN B 1 129 ? 14.445 -11.57 -2.758 1 93.56 129 ASN B O 1
ATOM 2231 N N . VAL B 1 130 ? 12.531 -10.734 -3.281 1 93.38 130 VAL B N 1
ATOM 2232 C CA . VAL B 1 130 ? 11.844 -12.008 -3.148 1 93.38 130 VAL B CA 1
ATOM 2233 C C . VAL B 1 130 ? 11.531 -12.578 -4.535 1 93.38 130 VAL B C 1
ATOM 2235 O O . VAL B 1 130 ? 10.719 -12.016 -5.273 1 93.38 130 VAL B O 1
ATOM 2238 N N . SER B 1 131 ? 12.172 -13.68 -4.844 1 95.44 131 SER B N 1
ATOM 2239 C CA . SER B 1 131 ? 11.898 -14.32 -6.125 1 95.44 131 SER B CA 1
ATOM 2240 C C . SER B 1 131 ? 10.82 -15.391 -5.992 1 95.44 131 SER B C 1
ATOM 2242 O O . SER B 1 131 ? 10.609 -15.945 -4.906 1 95.44 131 SER B O 1
ATOM 2244 N N . LEU B 1 132 ? 10.195 -15.703 -7.141 1 96.94 132 LEU B N 1
ATOM 2245 C CA . LEU B 1 132 ? 9.188 -16.75 -7.133 1 96.94 132 LEU B CA 1
ATOM 2246 C C . LEU B 1 132 ? 9.836 -18.125 -6.938 1 96.94 132 LEU B C 1
ATOM 2248 O O . LEU B 1 132 ? 9.195 -19.062 -6.461 1 96.94 132 LEU B O 1
ATOM 2252 N N . ALA B 1 133 ? 11.133 -18.234 -7.316 1 96.69 133 ALA B N 1
ATOM 2253 C CA . ALA B 1 133 ? 11.844 -19.484 -7.07 1 96.69 133 ALA B CA 1
ATOM 2254 C C . ALA B 1 133 ? 11.922 -19.797 -5.578 1 96.69 133 ALA B C 1
ATOM 2256 O O . ALA B 1 133 ? 11.758 -20.938 -5.168 1 96.69 133 ALA B O 1
ATOM 2257 N N . GLN B 1 134 ? 12.219 -18.797 -4.801 1 93.44 134 GLN B N 1
ATOM 2258 C CA . GLN B 1 134 ? 12.242 -18.969 -3.352 1 93.44 134 GLN B CA 1
ATOM 2259 C C . GLN B 1 134 ? 10.891 -19.422 -2.824 1 93.44 134 GLN B C 1
ATOM 2261 O O . GLN B 1 134 ? 10.82 -20.312 -1.966 1 93.44 134 GLN B O 1
ATOM 2266 N N . VAL B 1 135 ? 9.867 -18.906 -3.336 1 92.81 135 VAL B N 1
ATOM 2267 C CA . VAL B 1 135 ? 8.508 -19.25 -2.928 1 92.81 135 VAL B CA 1
ATOM 2268 C C . VAL B 1 135 ? 8.211 -20.688 -3.33 1 92.81 135 VAL B C 1
ATOM 2270 O O . VAL B 1 135 ? 7.652 -21.453 -2.539 1 92.81 135 VAL B O 1
ATOM 2273 N N . ALA B 1 136 ? 8.555 -20.969 -4.523 1 94.38 136 ALA B N 1
ATOM 2274 C CA . ALA B 1 136 ? 8.352 -22.328 -5.016 1 94.38 136 ALA B CA 1
ATOM 2275 C C . ALA B 1 136 ? 9.086 -23.344 -4.145 1 94.38 136 ALA B C 1
ATOM 2277 O O . ALA B 1 136 ? 8.523 -24.375 -3.77 1 94.38 136 ALA B O 1
ATOM 2278 N N . ASP B 1 137 ? 10.344 -23.047 -3.844 1 93.69 137 ASP B N 1
ATOM 2279 C CA . ASP B 1 137 ? 11.164 -23.938 -3.031 1 93.69 137 ASP B CA 1
ATOM 2280 C C . ASP B 1 137 ? 10.562 -24.141 -1.642 1 93.69 137 ASP B C 1
ATOM 2282 O O . ASP B 1 137 ? 10.477 -25.266 -1.144 1 93.69 137 ASP B O 1
ATOM 2286 N N . GLU B 1 138 ? 10.195 -23.094 -1.08 1 90 138 GLU B N 1
ATOM 2287 C CA . GLU B 1 138 ? 9.609 -23.172 0.257 1 90 138 GLU B CA 1
ATOM 2288 C C . GLU B 1 138 ? 8.281 -23.906 0.241 1 90 138 GLU B C 1
ATOM 2290 O O . GLU B 1 138 ? 7.973 -24.656 1.172 1 90 138 GLU B O 1
ATOM 2295 N N . THR B 1 139 ? 7.504 -23.641 -0.739 1 89.12 139 THR B N 1
ATOM 2296 C CA . THR B 1 139 ? 6.23 -24.344 -0.875 1 89.12 139 THR B CA 1
ATOM 2297 C C . THR B 1 139 ? 6.445 -25.844 -1.014 1 89.12 139 THR B C 1
ATOM 2299 O O . THR B 1 139 ? 5.746 -26.641 -0.379 1 89.12 139 THR B O 1
ATOM 2302 N N . GLN B 1 140 ? 7.363 -26.188 -1.845 1 89.5 140 GLN B N 1
ATOM 2303 C CA . GLN B 1 140 ? 7.68 -27.594 -2.053 1 89.5 140 GLN B CA 1
ATOM 2304 C C . GLN B 1 140 ? 8.188 -28.25 -0.766 1 89.5 140 GLN B C 1
ATOM 2306 O O . GLN B 1 140 ? 7.91 -29.422 -0.502 1 89.5 140 GLN B O 1
ATOM 2311 N N . TYR B 1 141 ? 8.922 -27.5 -0.044 1 88.75 141 TYR B N 1
ATOM 2312 C CA . TYR B 1 141 ? 9.484 -28 1.203 1 88.75 141 TYR B CA 1
ATOM 2313 C C . TYR B 1 141 ? 8.406 -28.188 2.258 1 88.75 141 TYR B C 1
ATOM 2315 O O . TYR B 1 141 ? 8.422 -29.156 3.016 1 88.75 141 TYR B O 1
ATOM 2323 N N . ASN B 1 142 ? 7.465 -27.281 2.266 1 86.88 142 ASN B N 1
ATOM 2324 C CA . ASN B 1 142 ? 6.5 -27.234 3.361 1 86.88 142 ASN B CA 1
ATOM 2325 C C . ASN B 1 142 ? 5.254 -28.062 3.057 1 86.88 142 ASN B C 1
ATOM 2327 O O . ASN B 1 142 ? 4.512 -28.422 3.967 1 86.88 142 ASN B O 1
ATOM 2331 N N . TYR B 1 143 ? 5.113 -28.328 1.804 1 86.38 143 TYR B N 1
ATOM 2332 C CA . TYR B 1 143 ? 3.84 -28.953 1.447 1 86.38 143 TYR B CA 1
ATOM 2333 C C . TYR B 1 143 ? 4.047 -30.094 0.467 1 86.38 143 TYR B C 1
ATOM 2335 O O . TYR B 1 143 ? 5.016 -30.094 -0.297 1 86.38 143 TYR B O 1
ATOM 2343 N N . ASN B 1 144 ? 3.141 -31.062 0.557 1 87.81 144 ASN B N 1
ATOM 2344 C CA . ASN B 1 144 ? 3.068 -32.125 -0.459 1 87.81 144 ASN B CA 1
ATOM 2345 C C . ASN B 1 144 ? 2.303 -31.641 -1.692 1 87.81 144 ASN B C 1
ATOM 2347 O O . ASN B 1 144 ? 1.098 -31.391 -1.623 1 87.81 144 ASN B O 1
ATOM 2351 N N . LEU B 1 145 ? 3.023 -31.625 -2.84 1 90.88 145 LEU B N 1
ATOM 2352 C CA . LEU B 1 145 ? 2.402 -31.094 -4.047 1 90.88 145 LEU B CA 1
ATOM 2353 C C . LEU B 1 145 ? 1.979 -32.219 -4.98 1 90.88 145 LEU B C 1
ATOM 2355 O O . LEU B 1 145 ? 1.783 -32 -6.18 1 90.88 145 LEU B O 1
ATOM 2359 N N . GLY B 1 146 ? 1.938 -33.344 -4.414 1 89.88 146 GLY B N 1
ATOM 2360 C CA . GLY B 1 146 ? 1.569 -34.5 -5.203 1 89.88 146 GLY B CA 1
ATOM 2361 C C . GLY B 1 146 ? 0.227 -34.344 -5.895 1 89.88 146 GLY B C 1
ATOM 2362 O O . GLY B 1 146 ? 0.082 -34.719 -7.066 1 89.88 146 GLY B O 1
ATOM 2363 N N . TYR B 1 147 ? -0.776 -33.875 -5.156 1 89.69 147 TYR B N 1
ATOM 2364 C CA . TYR B 1 147 ? -2.105 -33.688 -5.734 1 89.69 147 TYR B CA 1
ATOM 2365 C C . TYR B 1 147 ? -2.072 -32.688 -6.887 1 89.69 147 TYR B C 1
ATOM 2367 O O . TYR B 1 147 ? -2.77 -32.875 -7.891 1 89.69 147 TYR B O 1
ATOM 2375 N N . LEU B 1 148 ? -1.308 -31.719 -6.754 1 92.75 148 LEU B N 1
ATOM 2376 C CA . LEU B 1 148 ? -1.153 -30.734 -7.816 1 92.75 148 LEU B CA 1
ATOM 2377 C C . LEU B 1 148 ? -0.498 -31.359 -9.047 1 92.75 148 LEU B C 1
ATOM 2379 O O . LEU B 1 148 ? -0.958 -31.141 -10.172 1 92.75 148 LEU B O 1
ATOM 2383 N N . ASP B 1 149 ? 0.539 -32.094 -8.82 1 92.81 149 ASP B N 1
ATOM 2384 C CA . ASP B 1 149 ? 1.264 -32.719 -9.922 1 92.81 149 ASP B CA 1
ATOM 2385 C C . ASP B 1 149 ? 0.378 -33.719 -10.656 1 92.81 149 ASP B C 1
ATOM 2387 O O . ASP B 1 149 ? 0.428 -33.812 -11.883 1 92.81 149 ASP B O 1
ATOM 2391 N N . GLU B 1 150 ? -0.388 -34.438 -9.883 1 92.5 150 GLU B N 1
ATOM 2392 C CA . GLU B 1 150 ? -1.321 -35.375 -10.492 1 92.5 150 GLU B CA 1
ATOM 2393 C C . GLU B 1 150 ? -2.348 -34.656 -11.359 1 92.5 150 GLU B C 1
ATOM 2395 O O . GLU B 1 150 ? -2.682 -35.125 -12.453 1 92.5 150 GLU B O 1
ATOM 2400 N N . TRP B 1 151 ? -2.836 -33.594 -10.812 1 93.38 151 TRP B N 1
ATOM 2401 C CA . TRP B 1 151 ? -3.805 -32.812 -11.555 1 93.38 151 TRP B CA 1
ATOM 2402 C C . TRP B 1 151 ? -3.199 -32.281 -12.859 1 93.38 151 TRP B C 1
ATOM 2404 O O . TRP B 1 151 ? -3.844 -32.344 -13.914 1 93.38 151 TRP B O 1
ATOM 2414 N N . ILE B 1 152 ? -1.99 -31.828 -12.828 1 93.44 152 ILE B N 1
ATOM 2415 C CA . ILE B 1 152 ? -1.301 -31.297 -14 1 93.44 152 ILE B CA 1
ATOM 2416 C C . ILE B 1 152 ? -1.135 -32.406 -15.039 1 93.44 152 ILE B C 1
ATOM 2418 O O . ILE B 1 152 ? -1.343 -32.188 -16.234 1 93.44 152 ILE B O 1
ATOM 2422 N N . ASP B 1 153 ? -0.814 -33.562 -14.539 1 91.06 153 ASP B N 1
ATOM 2423 C CA . ASP B 1 153 ? -0.598 -34.719 -15.43 1 91.06 153 ASP B CA 1
ATOM 2424 C C . ASP B 1 153 ? -1.899 -35.125 -16.109 1 91.06 153 ASP B C 1
ATOM 2426 O O . ASP B 1 153 ? -1.885 -35.625 -17.234 1 91.06 153 ASP B O 1
ATOM 2430 N N . GLU B 1 154 ? -3.01 -34.938 -15.383 1 88.19 154 GLU B N 1
ATOM 2431 C CA . GLU B 1 154 ? -4.309 -35.344 -15.906 1 88.19 154 GLU B CA 1
ATOM 2432 C C . GLU B 1 154 ? -4.801 -34.375 -16.969 1 88.19 154 GLU B C 1
ATOM 2434 O O . GLU B 1 154 ? -5.613 -34.75 -17.828 1 88.19 154 GLU B O 1
ATOM 2439 N N . MET B 1 155 ? -4.57 -33.156 -16.781 1 79.69 155 MET B N 1
ATOM 2440 C CA . MET B 1 155 ? -4.98 -32.156 -17.781 1 79.69 155 MET B CA 1
ATOM 2441 C C . MET B 1 155 ? -4.277 -32.406 -19.109 1 79.69 155 MET B C 1
ATOM 2443 O O . MET B 1 155 ? -4.68 -31.844 -20.141 1 79.69 155 MET B O 1
ATOM 2447 N N . ASP B 1 156 ? -3.215 -33.281 -19.141 1 59.28 156 ASP B N 1
ATOM 2448 C CA . ASP B 1 156 ? -2.588 -33.781 -20.375 1 59.28 156 ASP B CA 1
ATOM 2449 C C . ASP B 1 156 ? -3.469 -34.812 -21.078 1 59.28 156 ASP B C 1
ATOM 2451 O O . ASP B 1 156 ? -4.066 -35.656 -20.422 1 59.28 156 ASP B O 1
#

pLDDT: mean 90.71, std 9.78, range [51.19, 98.56]

Organism: Lactococcus lactis subsp. lactis (strain IL1403) (NCBI:txid272623)